Protein AF-A0A2N2HHP0-F1 (afdb_monomer)

Mean predicted aligned error: 6.14 Å

Radius of gyration: 17.51 Å; Cα contacts (8 Å, |Δi|>4): 562; chains: 1; bounding box: 48×54×43 Å

Solvent-accessible surface area (backbone atoms only — not comparable to full-atom values): 12383 Å² total; per-residue (Å²): 137,82,84,91,75,74,84,72,51,69,62,44,52,46,47,43,54,52,30,50,70,74,36,88,46,52,71,44,79,77,48,79,55,97,94,40,59,42,41,28,10,35,24,89,87,55,34,36,30,39,77,32,23,44,26,28,39,27,59,84,79,52,79,87,51,70,40,79,37,74,39,54,40,16,54,40,74,85,66,57,63,27,54,33,69,33,66,37,46,81,32,23,35,41,30,32,59,79,86,71,79,67,44,57,80,43,15,54,23,30,28,4,34,20,9,72,44,79,94,83,38,51,21,89,29,18,66,57,38,50,56,74,43,34,76,81,68,81,56,44,46,26,85,88,17,88,53,42,86,55,32,28,37,40,30,49,75,88,47,54,67,65,58,46,59,91,35,52,37,46,34,76,80,65,29,51,57,35,37,44,60,73,57,44,84,61,78,48,68,52,99,86,55,43,24,41,32,41,39,19,48,25,39,29,36,48,98,89,67,48,81,43,72,30,36,41,33,28,30,34,39,59,34,53,38,86,66,87,129

Structure (mmCIF, N/CA/C/O backbone):
data_AF-A0A2N2HHP0-F1
#
_entry.id   AF-A0A2N2HHP0-F1
#
loop_
_atom_site.group_PDB
_atom_site.id
_atom_site.type_symbol
_atom_site.label_atom_id
_atom_site.label_alt_id
_atom_site.label_comp_id
_atom_site.label_asym_id
_atom_site.label_entity_id
_atom_site.label_seq_id
_atom_site.pdbx_PDB_ins_code
_atom_site.Cartn_x
_atom_site.Cartn_y
_atom_site.Cartn_z
_atom_site.occupancy
_atom_site.B_iso_or_equiv
_atom_site.auth_seq_id
_atom_site.auth_comp_id
_atom_site.auth_asym_id
_atom_site.auth_atom_id
_atom_site.pdbx_PDB_model_num
ATOM 1 N N . MET A 1 1 ? 12.827 -37.088 -22.415 1.00 34.59 1 MET A N 1
ATOM 2 C CA . MET A 1 1 ? 12.767 -35.615 -22.351 1.00 34.59 1 MET A CA 1
ATOM 3 C C . MET A 1 1 ? 11.475 -35.282 -21.632 1.00 34.59 1 MET A C 1
ATOM 5 O O . MET A 1 1 ? 10.420 -35.574 -22.174 1.00 34.59 1 MET A O 1
ATOM 9 N N . ALA A 1 2 ? 11.560 -34.899 -20.358 1.00 32.78 2 ALA A N 1
ATOM 10 C CA . ALA A 1 2 ? 10.398 -34.725 -19.490 1.00 32.78 2 ALA A CA 1
ATOM 11 C C . ALA A 1 2 ? 9.878 -33.286 -19.599 1.00 32.78 2 ALA A C 1
ATOM 13 O O . ALA A 1 2 ? 10.664 -32.343 -19.594 1.00 32.78 2 ALA A O 1
ATOM 14 N N . ASN A 1 3 ? 8.562 -33.153 -19.738 1.00 34.06 3 ASN A N 1
ATOM 15 C CA . ASN A 1 3 ? 7.848 -31.900 -19.950 1.00 34.06 3 ASN A CA 1
ATOM 16 C C . ASN A 1 3 ? 7.872 -31.051 -18.667 1.00 34.06 3 ASN A C 1
ATOM 18 O O . ASN A 1 3 ? 7.335 -31.470 -17.646 1.00 34.06 3 ASN A O 1
ATOM 22 N N . TYR A 1 4 ? 8.494 -29.875 -18.734 1.00 39.47 4 TYR A N 1
ATOM 23 C CA . TYR A 1 4 ? 8.653 -28.924 -17.629 1.00 39.47 4 TYR A CA 1
ATOM 24 C C . TYR A 1 4 ? 7.539 -27.865 -17.699 1.00 39.47 4 TYR A C 1
ATOM 26 O O . TYR A 1 4 ? 7.789 -26.717 -18.034 1.00 39.47 4 TYR A O 1
ATOM 34 N N . TRP A 1 5 ? 6.284 -28.267 -17.483 1.00 41.25 5 TRP A N 1
ATOM 35 C CA . TRP A 1 5 ? 5.136 -27.346 -17.500 1.00 41.25 5 TRP A CA 1
ATOM 36 C C . TRP A 1 5 ? 4.173 -27.682 -16.357 1.00 41.25 5 TRP A C 1
ATOM 38 O O . TRP A 1 5 ? 3.071 -28.185 -16.570 1.00 41.25 5 TRP A O 1
ATOM 48 N N . GLY A 1 6 ? 4.644 -27.465 -15.126 1.00 42.81 6 GLY A N 1
ATOM 49 C CA . GLY A 1 6 ? 3.785 -27.357 -13.949 1.00 42.81 6 GLY A CA 1
ATOM 50 C C . GLY A 1 6 ? 3.099 -25.991 -13.936 1.00 42.81 6 GLY A C 1
ATOM 51 O O . GLY A 1 6 ? 3.638 -25.025 -14.467 1.00 42.81 6 GLY A O 1
ATOM 52 N N . THR A 1 7 ? 1.895 -25.937 -13.379 1.00 45.09 7 THR A N 1
ATOM 53 C CA . THR A 1 7 ? 1.069 -24.740 -13.178 1.00 45.09 7 THR A CA 1
ATOM 54 C C . THR A 1 7 ? 1.903 -23.551 -12.697 1.00 45.09 7 THR A C 1
ATOM 56 O O . THR A 1 7 ? 2.343 -23.554 -11.549 1.00 45.09 7 THR A O 1
ATOM 59 N N . TYR A 1 8 ? 2.120 -22.546 -13.547 1.00 53.91 8 TYR A N 1
ATOM 60 C CA . TYR A 1 8 ? 2.630 -21.270 -13.057 1.00 53.91 8 TYR A CA 1
ATOM 61 C C . TYR A 1 8 ? 1.651 -20.734 -12.017 1.00 53.91 8 TYR A C 1
ATOM 63 O O . TYR A 1 8 ? 0.437 -20.718 -12.244 1.00 53.91 8 TYR A O 1
ATOM 71 N N . ASP A 1 9 ? 2.193 -20.308 -10.883 1.00 72.25 9 ASP A N 1
ATOM 72 C CA . ASP A 1 9 ? 1.472 -19.451 -9.964 1.00 72.25 9 ASP A CA 1
ATOM 73 C C . ASP A 1 9 ? 0.989 -18.220 -10.746 1.00 72.25 9 ASP A C 1
ATOM 75 O O . ASP A 1 9 ? 1.760 -17.599 -11.484 1.00 72.25 9 ASP A O 1
ATOM 79 N N . TYR A 1 10 ? -0.297 -17.883 -10.630 1.00 72.75 10 TYR A N 1
ATOM 80 C CA . TYR A 1 10 ? -0.884 -16.737 -11.326 1.00 72.75 10 TYR A CA 1
ATOM 81 C C . TYR A 1 10 ? -0.129 -15.436 -11.011 1.00 72.75 10 TYR A C 1
ATOM 83 O O . TYR A 1 10 ? -0.048 -14.544 -11.858 1.00 72.75 10 TYR A O 1
ATOM 91 N N . TRP A 1 11 ? 0.465 -15.340 -9.817 1.00 69.94 11 TRP A N 1
ATOM 92 C CA . TRP A 1 11 ? 1.339 -14.234 -9.443 1.00 69.94 11 TRP A CA 1
ATOM 93 C C . TRP A 1 11 ? 2.622 -14.193 -10.267 1.00 69.94 11 TRP A C 1
ATOM 95 O O . TRP A 1 11 ? 2.914 -13.161 -10.856 1.00 69.94 11 TRP A O 1
ATOM 105 N N . GLU A 1 12 ? 3.350 -15.307 -10.352 1.00 75.94 12 GLU A N 1
ATOM 106 C CA . GLU A 1 12 ? 4.620 -15.388 -11.084 1.00 75.94 12 GLU A CA 1
ATOM 107 C C . GLU A 1 12 ? 4.422 -15.102 -12.575 1.00 75.94 12 GLU A C 1
ATOM 109 O O . GLU A 1 12 ? 5.190 -14.361 -13.184 1.00 75.94 12 GLU A O 1
ATOM 114 N N . TRP A 1 13 ? 3.351 -15.644 -13.161 1.00 80.69 13 TRP A N 1
ATOM 115 C CA . TRP A 1 13 ? 3.004 -15.350 -14.546 1.00 80.69 13 TRP A CA 1
ATOM 116 C C . TRP A 1 13 ? 2.658 -13.871 -14.736 1.00 80.69 13 TRP A C 1
ATOM 118 O O . TRP A 1 13 ? 3.105 -13.253 -15.702 1.00 80.69 13 TRP A O 1
ATOM 128 N N . PHE A 1 14 ? 1.878 -13.282 -13.829 1.00 77.56 14 PHE A N 1
ATOM 129 C CA . PHE A 1 14 ? 1.522 -11.872 -13.923 1.00 77.56 14 PHE A CA 1
ATOM 130 C C . PHE A 1 14 ? 2.741 -10.965 -13.788 1.00 77.56 14 PHE A C 1
ATOM 132 O O . PHE A 1 14 ? 2.926 -10.107 -14.643 1.00 77.56 14 PHE A O 1
ATOM 139 N N . THR A 1 15 ? 3.570 -11.149 -12.758 1.00 76.75 15 THR A N 1
ATOM 140 C CA . THR A 1 15 ? 4.740 -10.294 -12.529 1.00 76.75 15 THR A CA 1
ATOM 141 C C . THR A 1 15 ? 5.720 -10.408 -13.684 1.00 76.75 15 THR A C 1
ATOM 143 O O . THR A 1 15 ? 6.153 -9.371 -14.178 1.00 76.75 15 THR A O 1
ATOM 146 N N . TYR A 1 16 ? 5.966 -11.622 -14.196 1.00 85.00 16 TYR A N 1
ATOM 147 C CA . TYR A 1 16 ? 6.750 -11.840 -15.413 1.00 85.00 16 TYR A CA 1
ATOM 148 C C . TYR A 1 16 ? 6.210 -11.028 -16.596 1.00 85.00 16 TYR A C 1
ATOM 150 O O . TYR A 1 16 ? 6.941 -10.238 -17.191 1.00 85.00 16 TYR A O 1
ATOM 158 N N . ASN A 1 17 ? 4.929 -11.204 -16.945 1.00 84.00 17 ASN A N 1
ATOM 159 C CA . ASN A 1 17 ? 4.350 -10.525 -18.107 1.00 84.00 17 ASN A CA 1
ATOM 160 C C . ASN A 1 17 ? 4.299 -9.012 -17.900 1.00 84.00 17 ASN A C 1
ATOM 162 O O . ASN A 1 17 ? 4.567 -8.260 -18.831 1.00 84.00 17 ASN A O 1
ATOM 166 N N . TRP A 1 18 ? 3.987 -8.557 -16.688 1.00 82.12 18 TRP A N 1
ATOM 167 C CA . TRP A 1 18 ? 3.922 -7.141 -16.379 1.00 82.12 18 TRP A CA 1
ATOM 168 C C . TRP A 1 18 ? 5.298 -6.485 -16.527 1.00 82.12 18 TRP A C 1
ATOM 170 O O . TRP A 1 18 ? 5.397 -5.533 -17.301 1.00 82.12 18 TRP A O 1
ATOM 180 N N . VAL A 1 19 ? 6.373 -7.019 -15.921 1.00 82.56 19 VAL A N 1
ATOM 181 C CA . VAL A 1 19 ? 7.720 -6.431 -16.092 1.00 82.56 19 VAL A CA 1
ATOM 182 C C . VAL A 1 19 ? 8.203 -6.518 -17.536 1.00 82.56 19 VAL A C 1
ATOM 184 O O . VAL A 1 19 ? 8.816 -5.572 -18.023 1.00 82.56 19 VAL A O 1
ATOM 187 N N . ALA A 1 20 ? 7.862 -7.596 -18.254 1.00 86.06 20 ALA A N 1
ATOM 188 C CA . ALA A 1 20 ? 8.176 -7.748 -19.675 1.00 86.06 20 ALA A CA 1
ATOM 189 C C . ALA A 1 20 ? 7.532 -6.661 -20.549 1.00 86.06 20 ALA A C 1
ATOM 191 O O . ALA A 1 20 ? 8.054 -6.344 -21.612 1.00 86.06 20 ALA A O 1
ATOM 192 N N . THR A 1 21 ? 6.405 -6.084 -20.119 1.00 83.56 21 THR A N 1
ATOM 193 C CA . THR A 1 21 ? 5.763 -4.965 -20.830 1.00 83.56 21 THR A CA 1
ATOM 194 C C . THR A 1 21 ? 6.331 -3.596 -20.464 1.00 83.56 21 THR A C 1
ATOM 196 O O . THR A 1 21 ? 6.086 -2.642 -21.198 1.00 83.56 21 THR A O 1
ATOM 199 N N . GLN A 1 22 ? 7.096 -3.483 -19.372 1.00 81.50 22 GL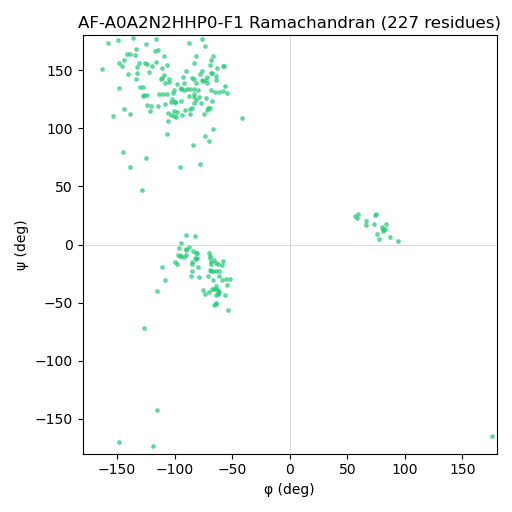N A N 1
ATOM 200 C CA . GLN A 1 22 ? 7.673 -2.203 -18.946 1.00 81.50 22 GLN A CA 1
ATOM 201 C C . GLN A 1 22 ? 8.931 -1.822 -19.737 1.00 81.50 22 GLN A C 1
ATOM 203 O O . GLN A 1 22 ? 9.323 -0.657 -19.734 1.00 81.50 22 GLN A O 1
ATOM 208 N N . CYS A 1 23 ? 9.590 -2.781 -20.398 1.00 83.81 23 CYS A N 1
ATOM 209 C CA . CYS A 1 23 ? 10.902 -2.555 -20.995 1.00 83.81 23 CYS A CA 1
ATOM 210 C C . CYS A 1 23 ? 11.139 -3.381 -22.271 1.00 83.81 23 CYS A C 1
ATOM 212 O O . CYS A 1 23 ? 10.513 -4.412 -22.486 1.00 83.81 23 CYS A O 1
ATOM 214 N N . ASP A 1 24 ? 12.046 -2.924 -23.140 1.00 86.50 24 ASP A N 1
ATOM 215 C C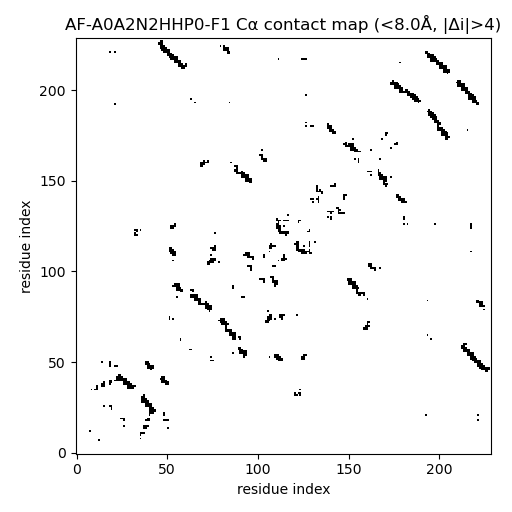A . ASP A 1 24 ? 12.365 -3.550 -24.436 1.00 86.50 24 ASP A CA 1
ATOM 216 C C . ASP A 1 24 ? 13.487 -4.603 -24.364 1.00 86.50 24 ASP A C 1
ATOM 218 O O . ASP A 1 24 ? 13.990 -5.056 -25.395 1.00 86.50 24 ASP A O 1
ATOM 222 N N . GLY A 1 25 ? 13.920 -4.958 -23.155 1.00 87.88 25 GLY A N 1
ATOM 223 C CA . GLY A 1 25 ? 15.146 -5.707 -22.931 1.00 87.88 25 GLY A CA 1
ATOM 224 C C . GLY A 1 25 ? 14.947 -7.095 -22.330 1.00 87.88 25 GLY A C 1
ATOM 225 O O . GLY A 1 25 ? 14.053 -7.847 -22.716 1.00 87.88 25 GLY A O 1
ATOM 226 N N . THR A 1 26 ? 15.860 -7.490 -21.444 1.00 90.88 26 THR A N 1
ATOM 227 C CA . THR A 1 26 ? 15.925 -8.868 -20.937 1.00 90.88 26 THR A CA 1
ATOM 228 C C . THR A 1 26 ? 15.162 -9.003 -19.633 1.00 90.88 26 THR A C 1
ATOM 230 O O . THR A 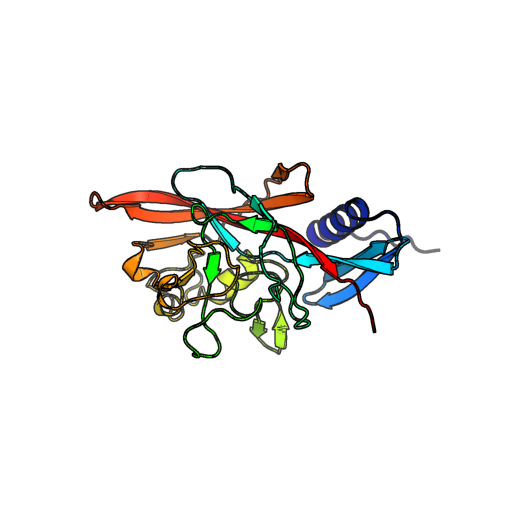1 26 ? 15.493 -8.339 -18.654 1.00 90.88 26 THR A O 1
ATOM 233 N N . VAL A 1 27 ? 14.192 -9.917 -19.607 1.00 90.19 27 VAL A N 1
ATOM 234 C CA . VAL A 1 27 ? 13.502 -10.310 -18.378 1.00 90.19 27 VAL A CA 1
ATOM 235 C C . VAL A 1 27 ? 14.327 -11.363 -17.643 1.00 90.19 27 VAL A C 1
ATOM 237 O O . VAL A 1 27 ? 14.699 -12.384 -18.226 1.00 90.19 27 VAL A O 1
ATOM 240 N N . SER A 1 28 ? 14.614 -11.126 -16.367 1.00 89.88 28 SER A N 1
ATOM 241 C CA . SER A 1 28 ? 15.380 -12.021 -15.503 1.00 89.88 28 SER A CA 1
ATOM 242 C C . SER A 1 28 ? 14.679 -12.213 -14.162 1.00 89.88 28 SER A C 1
ATOM 244 O O . SER A 1 28 ? 13.995 -11.323 -13.659 1.00 89.88 28 SER A O 1
ATOM 246 N N . ALA A 1 29 ? 14.833 -13.403 -13.587 1.00 85.62 29 ALA A N 1
ATOM 247 C CA . ALA A 1 29 ? 14.435 -13.643 -12.210 1.00 85.62 29 ALA A CA 1
ATOM 248 C C . ALA A 1 29 ? 15.523 -13.071 -11.290 1.00 85.62 29 ALA A C 1
ATOM 250 O O . ALA A 1 29 ? 16.702 -13.388 -11.476 1.00 85.62 29 ALA A O 1
ATOM 251 N N . ILE A 1 30 ? 15.142 -12.221 -10.336 1.00 78.56 30 ILE A N 1
ATOM 252 C CA . ILE A 1 30 ? 16.087 -11.486 -9.480 1.00 78.56 30 ILE A CA 1
ATOM 253 C C . ILE A 1 30 ? 16.119 -11.990 -8.037 1.00 78.56 30 ILE A C 1
ATOM 255 O O . ILE A 1 30 ? 17.186 -11.972 -7.437 1.00 78.56 30 ILE A O 1
ATOM 259 N N . ASN A 1 31 ? 15.008 -12.512 -7.504 1.00 74.19 31 ASN A N 1
ATOM 260 C CA . ASN A 1 31 ? 14.931 -13.099 -6.161 1.00 74.19 31 ASN A CA 1
ATOM 261 C C . ASN A 1 31 ? 13.941 -14.269 -6.129 1.00 74.19 31 ASN A C 1
ATOM 263 O O . ASN A 1 31 ? 12.996 -14.300 -6.912 1.00 74.19 31 ASN A O 1
ATOM 267 N N . TYR A 1 32 ? 14.143 -15.214 -5.205 1.00 74.62 32 TYR A N 1
ATOM 268 C CA . TYR A 1 32 ? 13.180 -16.278 -4.914 1.00 74.62 32 TYR A CA 1
ATOM 269 C C . TYR A 1 32 ? 12.757 -16.216 -3.449 1.00 74.62 32 TYR A C 1
ATOM 271 O O . TYR A 1 32 ? 13.570 -16.455 -2.553 1.00 74.62 32 TYR A O 1
ATOM 279 N N . SER A 1 33 ? 11.486 -15.919 -3.203 1.00 66.62 33 SER A N 1
ATOM 280 C CA . SER A 1 33 ? 10.902 -15.805 -1.867 1.00 66.62 33 SER A CA 1
ATOM 281 C C . SER A 1 33 ? 9.503 -16.420 -1.867 1.00 66.62 33 SER A C 1
ATOM 283 O O . SER A 1 33 ? 8.807 -16.426 -2.875 1.00 66.62 33 SER A O 1
ATOM 285 N N . ASN A 1 34 ? 9.089 -17.022 -0.750 1.00 66.62 34 ASN A N 1
ATOM 286 C CA . ASN A 1 34 ? 7.716 -17.528 -0.564 1.00 66.62 34 ASN A CA 1
ATOM 287 C C . ASN A 1 34 ? 7.244 -18.546 -1.623 1.00 66.62 34 ASN A C 1
ATOM 289 O O . ASN A 1 34 ? 6.048 -18.702 -1.849 1.00 66.62 34 ASN A O 1
ATOM 293 N N . GLY A 1 35 ? 8.173 -19.255 -2.272 1.00 71.75 35 GLY A N 1
ATOM 294 C CA . GLY A 1 35 ? 7.840 -20.174 -3.363 1.00 71.75 35 GLY A CA 1
ATOM 295 C C . GLY A 1 35 ? 7.624 -19.499 -4.723 1.00 71.75 35 GLY A C 1
ATOM 296 O O . GLY A 1 35 ? 7.088 -20.140 -5.622 1.00 71.75 35 GLY A O 1
ATOM 297 N N . ARG A 1 36 ? 8.010 -18.227 -4.875 1.00 74.19 36 ARG A N 1
ATOM 298 C CA . ARG A 1 36 ? 7.779 -17.388 -6.058 1.00 74.19 36 ARG A CA 1
ATOM 299 C C . ARG A 1 36 ? 9.052 -16.659 -6.480 1.00 74.19 36 ARG A C 1
ATOM 301 O O . ARG A 1 36 ? 9.919 -16.375 -5.656 1.00 74.19 36 ARG A O 1
ATOM 308 N N . TRP A 1 37 ? 9.145 -16.357 -7.772 1.00 77.56 37 TRP A N 1
ATOM 309 C CA . TRP A 1 37 ? 10.198 -15.512 -8.331 1.00 77.56 37 TRP A CA 1
ATOM 310 C C . TRP A 1 37 ? 9.743 -14.058 -8.439 1.00 77.56 37 TRP A C 1
ATOM 312 O O . TRP A 1 37 ? 8.658 -13.778 -8.957 1.00 77.56 37 TRP A O 1
ATOM 322 N N . ASP A 1 38 ? 10.620 -13.149 -8.022 1.00 76.06 38 ASP A N 1
ATOM 323 C CA . ASP A 1 38 ? 10.555 -11.744 -8.401 1.00 76.06 38 ASP A CA 1
ATOM 324 C C . ASP A 1 38 ? 11.223 -11.575 -9.760 1.00 76.06 38 ASP A C 1
ATOM 326 O O . ASP A 1 38 ? 12.324 -12.083 -10.002 1.00 76.06 38 ASP A O 1
ATOM 330 N N . TRP A 1 39 ? 10.558 -10.845 -10.647 1.00 82.31 39 TRP A N 1
ATOM 331 C CA . TRP A 1 39 ? 11.026 -10.608 -12.003 1.00 82.31 39 TRP A CA 1
ATOM 332 C C . TRP A 1 39 ? 11.465 -9.163 -12.172 1.00 82.31 39 TRP A C 1
ATOM 334 O O . TRP A 1 39 ? 10.872 -8.245 -11.605 1.00 82.31 39 TRP A O 1
ATOM 344 N N . ALA A 1 40 ? 12.484 -8.972 -12.999 1.00 86.00 40 ALA A N 1
ATOM 345 C CA . ALA A 1 40 ? 12.916 -7.669 -13.460 1.00 86.00 40 ALA A CA 1
ATOM 346 C C . ALA A 1 40 ? 13.082 -7.665 -14.977 1.00 86.00 40 ALA A C 1
ATOM 348 O O . ALA A 1 40 ? 13.317 -8.711 -15.578 1.00 86.00 40 ALA A O 1
ATOM 349 N N . CYS A 1 41 ? 12.989 -6.491 -15.592 1.00 87.31 41 CYS A N 1
ATOM 350 C CA . CYS A 1 41 ? 13.301 -6.285 -17.002 1.00 87.31 41 CYS A CA 1
ATOM 351 C C . CYS A 1 41 ? 14.425 -5.254 -17.121 1.00 87.31 41 CYS A C 1
ATOM 353 O O . CYS A 1 41 ? 14.254 -4.123 -16.683 1.00 87.31 41 CYS A O 1
ATOM 355 N N . THR A 1 42 ? 15.573 -5.618 -17.691 1.00 88.81 42 THR A N 1
ATOM 356 C CA . THR A 1 42 ? 16.668 -4.670 -17.952 1.00 88.81 42 THR A CA 1
ATOM 357 C C . THR A 1 42 ? 16.617 -4.214 -19.403 1.00 88.81 42 THR A C 1
ATOM 359 O O . THR A 1 42 ? 16.827 -5.034 -20.297 1.00 88.81 42 THR A O 1
ATOM 362 N N . ASP A 1 43 ? 16.337 -2.930 -19.628 1.00 86.56 43 ASP A N 1
ATOM 363 C CA . ASP A 1 43 ? 16.153 -2.335 -20.956 1.00 86.56 43 ASP A CA 1
ATOM 364 C C . ASP A 1 43 ? 17.466 -2.168 -21.737 1.00 86.56 43 ASP A C 1
ATOM 366 O O . ASP A 1 43 ? 18.570 -2.346 -21.214 1.00 86.56 43 ASP A O 1
ATOM 370 N N . SER A 1 44 ? 17.355 -1.814 -23.019 1.00 86.19 44 SER A N 1
ATOM 371 C CA . SER A 1 44 ? 18.511 -1.618 -23.907 1.00 86.19 44 SER A CA 1
ATOM 372 C C . SER A 1 44 ? 19.458 -0.485 -23.475 1.00 86.19 44 SER A C 1
ATOM 374 O O . SER A 1 44 ? 20.608 -0.435 -23.917 1.00 86.19 44 SER A O 1
ATOM 376 N N . SER A 1 45 ? 18.998 0.402 -22.589 1.00 83.00 45 SER A N 1
ATOM 377 C CA . SER A 1 45 ? 19.779 1.485 -21.982 1.00 83.00 45 SER A CA 1
ATOM 378 C C . SER A 1 45 ? 20.385 1.101 -20.626 1.00 83.00 45 SER A C 1
ATOM 380 O O . SER A 1 45 ? 21.051 1.930 -20.005 1.00 83.00 45 SER A O 1
ATOM 382 N N . GLY A 1 46 ? 20.177 -0.137 -20.170 1.00 78.62 46 GLY A N 1
ATOM 383 C CA . GLY A 1 46 ? 20.694 -0.660 -18.910 1.00 78.62 46 GLY A CA 1
ATOM 384 C C . GLY A 1 46 ? 19.880 -0.280 -17.670 1.00 78.62 46 GLY A C 1
ATOM 385 O O . GLY A 1 46 ? 20.372 -0.498 -16.565 1.00 78.62 46 GLY A O 1
ATOM 386 N N . ASN A 1 47 ? 18.670 0.281 -17.809 1.00 79.25 47 ASN A N 1
ATOM 387 C CA . ASN A 1 47 ? 17.799 0.502 -16.650 1.00 79.25 47 ASN A CA 1
ATOM 388 C C . ASN A 1 47 ? 17.062 -0.788 -16.305 1.00 79.25 47 ASN A C 1
ATOM 390 O O . ASN A 1 47 ? 16.555 -1.469 -17.197 1.00 79.25 47 ASN A O 1
ATOM 394 N N . THR A 1 48 ? 16.945 -1.081 -15.015 1.00 79.56 48 THR A N 1
ATOM 395 C CA . THR A 1 48 ? 16.205 -2.243 -14.530 1.00 79.56 48 THR A CA 1
ATOM 396 C C . THR A 1 48 ? 14.829 -1.812 -14.036 1.00 79.56 48 THR A C 1
ATOM 398 O O . THR A 1 48 ? 14.690 -0.830 -13.308 1.00 79.56 48 THR A O 1
ATOM 401 N N . TRP A 1 49 ? 13.816 -2.555 -14.467 1.00 77.94 49 TRP A N 1
ATOM 402 C CA . TRP A 1 49 ? 12.414 -2.366 -14.139 1.00 77.94 49 TRP A CA 1
ATOM 403 C C . TRP A 1 49 ? 11.960 -3.480 -13.210 1.00 77.94 49 TRP A C 1
ATOM 405 O O . TRP A 1 49 ? 12.041 -4.650 -13.585 1.00 77.94 49 TRP A O 1
ATOM 415 N N . THR A 1 50 ? 11.491 -3.130 -12.016 1.00 79.44 50 THR A N 1
ATOM 416 C CA . THR A 1 50 ? 10.935 -4.077 -11.036 1.00 79.44 50 THR A CA 1
ATOM 417 C C . THR A 1 50 ? 9.527 -3.649 -10.618 1.00 79.44 50 THR A C 1
ATOM 419 O O . THR A 1 50 ? 9.046 -2.581 -11.010 1.00 79.44 50 THR A O 1
ATOM 422 N N . CYS A 1 51 ? 8.849 -4.504 -9.852 1.00 75.56 51 CYS A N 1
ATOM 423 C CA . CYS A 1 51 ? 7.513 -4.244 -9.327 1.00 75.56 51 CYS A CA 1
ATOM 424 C C . CYS A 1 51 ? 7.561 -4.039 -7.807 1.00 75.56 51 CYS A C 1
ATOM 426 O O . CYS A 1 51 ? 8.073 -4.900 -7.091 1.00 75.56 51 CYS A O 1
ATOM 428 N N . SER A 1 52 ? 6.962 -2.957 -7.310 1.00 84.25 52 SER A N 1
ATOM 429 C CA . SER A 1 52 ? 6.524 -2.842 -5.911 1.00 84.25 52 SER A CA 1
ATOM 430 C C . SER A 1 52 ? 5.004 -2.938 -5.832 1.00 84.25 52 SER A C 1
ATOM 432 O O . SER A 1 52 ? 4.332 -2.656 -6.822 1.00 84.25 52 SER A O 1
ATOM 434 N N . THR A 1 53 ? 4.480 -3.375 -4.684 1.00 89.69 53 THR A N 1
ATOM 435 C CA . THR A 1 53 ? 3.042 -3.659 -4.498 1.00 89.69 53 THR A CA 1
ATOM 436 C C . THR A 1 53 ? 2.441 -2.950 -3.258 1.00 89.69 53 THR A C 1
ATOM 438 O O . THR A 1 53 ? 1.882 -3.609 -2.374 1.00 89.69 53 THR A O 1
ATOM 441 N N . PRO A 1 54 ? 2.693 -1.644 -3.039 1.00 93.69 54 PRO A N 1
ATOM 442 C CA . PRO A 1 54 ? 2.215 -0.978 -1.833 1.00 93.69 54 PRO A CA 1
ATOM 443 C C . PRO A 1 54 ? 0.679 -0.833 -1.803 1.00 93.69 54 PRO A C 1
ATOM 445 O O . PRO A 1 54 ? 0.042 -0.630 -2.835 1.00 93.69 54 PRO A O 1
ATOM 448 N N . LEU A 1 55 ? 0.077 -0.890 -0.612 1.00 97.44 55 LEU A N 1
ATOM 449 C CA . LEU A 1 55 ? -1.364 -0.719 -0.414 1.00 97.44 55 LEU A CA 1
ATOM 450 C C . LEU A 1 55 ? -1.754 0.750 -0.248 1.00 97.44 55 LEU A C 1
ATOM 452 O O . LEU A 1 55 ? -1.203 1.477 0.584 1.00 97.44 55 LEU A O 1
ATOM 456 N N . VAL A 1 56 ? -2.801 1.150 -0.964 1.00 97.50 56 VAL A N 1
ATOM 457 C CA . VAL A 1 56 ? -3.479 2.439 -0.797 1.00 97.50 56 VAL A CA 1
ATOM 458 C C . VAL A 1 56 ? -4.917 2.254 -0.329 1.00 97.50 56 VAL A C 1
ATOM 460 O O . VAL A 1 56 ? -5.545 1.217 -0.551 1.00 97.50 56 VAL A O 1
ATOM 463 N N . LEU A 1 57 ? -5.456 3.293 0.301 1.00 97.44 57 LEU A N 1
ATOM 464 C CA . LEU A 1 57 ? -6.845 3.363 0.730 1.00 97.44 57 LEU A CA 1
ATOM 465 C C . LEU A 1 57 ? -7.645 4.251 -0.220 1.00 97.44 57 LEU A C 1
ATOM 467 O O . LEU A 1 57 ? -7.356 5.435 -0.401 1.00 97.44 57 LEU A O 1
ATOM 471 N N . VAL A 1 58 ? -8.694 3.683 -0.800 1.00 96.00 58 VAL A N 1
ATOM 472 C CA . VAL A 1 58 ? -9.633 4.368 -1.680 1.00 96.00 58 VAL A CA 1
ATOM 473 C C . VAL A 1 58 ? -10.921 4.663 -0.923 1.00 96.00 58 VAL A C 1
ATOM 475 O O . VAL A 1 58 ? -11.710 3.771 -0.605 1.00 96.00 58 VAL A O 1
ATOM 478 N N . PHE A 1 59 ? -11.154 5.949 -0.679 1.00 93.12 59 PHE A N 1
ATOM 479 C CA . PHE A 1 59 ? -12.386 6.459 -0.087 1.00 93.12 59 PHE A CA 1
ATOM 480 C C . PHE A 1 59 ? -13.378 6.847 -1.195 1.00 93.12 59 PHE A C 1
ATOM 482 O O . PHE A 1 59 ? -12.989 7.326 -2.263 1.00 93.12 59 PHE A O 1
ATOM 489 N N . ASP A 1 60 ? -14.671 6.627 -0.953 1.00 85.06 60 ASP A N 1
ATOM 490 C CA . ASP A 1 60 ? -15.775 6.995 -1.855 1.00 85.06 60 ASP A CA 1
ATOM 491 C C . ASP A 1 60 ? -15.716 6.387 -3.275 1.00 85.06 60 ASP A C 1
ATOM 493 O O . ASP A 1 60 ? -16.300 6.936 -4.212 1.00 85.06 60 ASP A O 1
ATOM 497 N N . GLY A 1 61 ? -15.005 5.268 -3.463 1.00 81.00 61 GLY A N 1
ATOM 498 C CA . GLY A 1 61 ? -14.956 4.531 -4.736 1.00 81.00 61 GLY A CA 1
ATOM 499 C C . GLY A 1 61 ? -14.288 5.280 -5.897 1.00 81.00 61 GLY A C 1
ATOM 500 O O . GLY A 1 61 ? -14.536 4.963 -7.063 1.00 81.00 61 GLY A O 1
ATOM 501 N N . ARG A 1 62 ? -13.465 6.296 -5.611 1.00 80.81 62 ARG A N 1
ATOM 502 C CA . ARG A 1 62 ? -12.725 7.040 -6.643 1.00 80.81 62 ARG A CA 1
ATOM 503 C C . ARG A 1 62 ? -11.547 6.200 -7.165 1.00 80.81 62 ARG A C 1
ATOM 505 O O . ARG A 1 62 ? -10.887 5.558 -6.361 1.00 80.81 62 ARG A O 1
ATOM 512 N N . PRO A 1 63 ? -11.231 6.205 -8.473 1.00 81.69 63 PRO A N 1
ATOM 513 C CA . PRO A 1 63 ? -10.021 5.546 -8.972 1.00 81.69 63 PRO A CA 1
ATOM 514 C C . PRO A 1 63 ? -8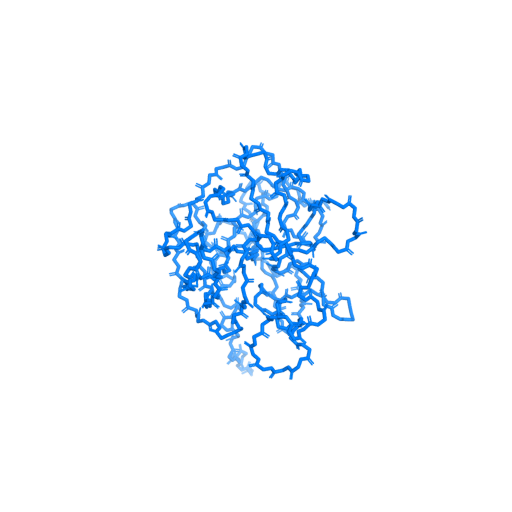.752 6.095 -8.313 1.00 81.69 63 PRO A C 1
ATOM 516 O O . PRO A 1 63 ? -8.726 7.268 -7.919 1.00 81.69 63 PRO A O 1
ATOM 519 N N . VAL A 1 64 ? -7.691 5.285 -8.251 1.00 89.88 64 VAL A N 1
ATOM 520 C CA . VAL A 1 64 ? -6.395 5.776 -7.774 1.00 89.88 64 VAL A CA 1
ATOM 521 C C . VAL A 1 64 ? -5.845 6.772 -8.789 1.00 89.88 64 VAL A C 1
ATOM 523 O O . VAL A 1 64 ? -5.716 6.484 -9.978 1.00 89.88 64 VAL A O 1
ATOM 526 N N . SER A 1 65 ? -5.552 7.984 -8.322 1.00 87.88 65 SER A N 1
ATOM 527 C CA . SER A 1 65 ? -4.953 9.023 -9.153 1.00 87.88 65 SER A CA 1
ATOM 528 C C . SER A 1 65 ? -3.461 9.083 -8.882 1.00 87.88 65 SER A C 1
ATOM 530 O O . SER A 1 65 ? -3.049 9.353 -7.756 1.00 87.88 65 SER A O 1
ATOM 532 N N . PHE A 1 66 ? -2.666 8.915 -9.933 1.00 89.44 66 PHE A N 1
ATOM 533 C CA . PHE A 1 66 ? -1.209 8.943 -9.866 1.00 89.44 66 PHE A CA 1
ATOM 534 C C . PHE A 1 66 ? -0.633 10.245 -10.426 1.00 89.44 66 PHE A C 1
ATOM 536 O O . PHE A 1 66 ? -1.086 10.742 -11.462 1.00 89.44 66 PHE A O 1
ATOM 543 N N . ARG A 1 67 ? 0.430 10.757 -9.811 1.00 86.88 67 ARG A N 1
ATOM 544 C CA . ARG A 1 67 ? 1.270 11.859 -10.310 1.00 86.88 67 ARG A CA 1
ATOM 545 C C . ARG A 1 67 ? 2.731 11.423 -10.335 1.00 86.88 67 ARG A C 1
ATOM 547 O O . ARG A 1 67 ? 3.102 10.562 -9.558 1.00 86.88 67 ARG A O 1
ATOM 554 N N . SER A 1 68 ? 3.566 12.040 -11.164 1.00 81.62 68 SER A N 1
ATOM 555 C CA . SER A 1 68 ? 5.014 11.807 -11.066 1.00 81.62 68 SER A CA 1
ATOM 556 C C . SER A 1 68 ? 5.505 12.255 -9.690 1.00 81.62 68 SER A C 1
ATOM 558 O O . SER A 1 68 ? 5.204 13.382 -9.294 1.00 81.62 68 SER A O 1
ATOM 560 N N . ALA A 1 69 ? 6.276 11.420 -8.990 1.00 78.88 69 ALA A N 1
ATOM 561 C CA . ALA A 1 69 ? 6.884 11.818 -7.724 1.00 78.88 69 ALA A CA 1
ATOM 562 C C . ALA A 1 69 ? 7.896 12.960 -7.922 1.00 78.88 69 ALA A C 1
ATOM 564 O O . ALA A 1 69 ? 8.668 12.968 -8.893 1.00 78.88 69 ALA A O 1
ATOM 565 N N . GLU A 1 70 ? 7.925 13.911 -6.985 1.00 79.69 70 GLU A N 1
ATOM 566 C CA . GLU A 1 70 ? 8.934 14.975 -6.968 1.00 79.69 70 GLU A CA 1
ATOM 567 C C . GLU A 1 70 ? 10.302 14.433 -6.522 1.00 79.69 70 GLU A C 1
ATOM 569 O O . GLU A 1 70 ? 11.332 14.709 -7.160 1.00 79.69 70 GLU A O 1
ATOM 574 N N . HIS A 1 71 ? 10.307 13.577 -5.497 1.00 82.69 71 HIS A N 1
ATOM 575 C CA . HIS A 1 71 ? 11.488 12.909 -4.950 1.00 82.69 71 HIS A CA 1
ATOM 576 C C . HIS A 1 71 ? 11.446 11.386 -5.144 1.00 82.69 71 HIS A C 1
ATOM 578 O O . HIS A 1 71 ? 10.448 10.823 -5.580 1.00 82.69 71 HIS A O 1
ATOM 584 N N . GLY A 1 72 ? 12.584 10.723 -4.921 1.00 85.56 72 GLY A N 1
ATOM 585 C CA . GLY A 1 72 ? 12.673 9.263 -4.998 1.00 85.56 72 GLY A CA 1
ATOM 586 C C . GLY A 1 72 ? 12.432 8.624 -3.634 1.00 85.56 72 GLY A C 1
ATOM 587 O O . GLY A 1 72 ? 12.976 9.100 -2.637 1.00 85.56 72 GLY A O 1
ATOM 588 N N . PHE A 1 73 ? 11.687 7.523 -3.608 1.00 88.31 73 PHE A N 1
ATOM 589 C CA . PHE A 1 73 ? 11.382 6.746 -2.406 1.00 88.31 73 PHE A CA 1
ATOM 590 C C . PHE A 1 73 ? 11.858 5.301 -2.584 1.00 88.31 73 PHE A C 1
ATOM 592 O O . PHE A 1 73 ? 11.866 4.781 -3.705 1.00 88.31 73 PHE A O 1
ATOM 599 N N . SER A 1 74 ? 12.270 4.649 -1.498 1.00 88.56 74 SER A N 1
ATOM 600 C CA . SER A 1 74 ? 12.683 3.245 -1.535 1.00 88.56 74 SER A CA 1
ATOM 601 C C . SER A 1 74 ? 11.473 2.325 -1.417 1.00 88.56 74 SER A C 1
ATOM 603 O O . SER A 1 74 ? 11.127 1.902 -0.326 1.00 88.56 74 SER A O 1
ATOM 605 N N . LEU A 1 75 ? 10.802 2.008 -2.527 1.00 87.12 75 LEU A N 1
ATOM 606 C CA . LEU A 1 75 ? 9.605 1.149 -2.513 1.00 87.12 75 LEU A CA 1
ATOM 607 C C . LEU A 1 75 ? 9.905 -0.356 -2.437 1.00 87.12 75 LEU A C 1
ATOM 609 O O . LEU A 1 75 ? 8.972 -1.150 -2.323 1.00 87.12 75 LEU A O 1
ATOM 613 N N . THR A 1 76 ? 11.173 -0.764 -2.533 1.00 80.38 76 THR A N 1
ATOM 614 C CA . THR A 1 76 ? 11.566 -2.178 -2.458 1.00 80.38 76 THR A CA 1
ATOM 615 C C . THR A 1 76 ? 12.470 -2.455 -1.261 1.00 80.38 76 THR A C 1
ATOM 617 O O . THR A 1 76 ? 13.005 -1.537 -0.640 1.00 80.38 76 THR A O 1
ATOM 620 N N . ALA A 1 77 ? 12.652 -3.739 -0.952 1.00 72.38 77 ALA A N 1
ATOM 621 C CA . ALA A 1 77 ? 13.506 -4.199 0.137 1.00 72.38 77 ALA A CA 1
ATOM 622 C C . ALA A 1 77 ? 15.018 -4.007 -0.119 1.00 72.38 77 ALA A C 1
ATOM 624 O O . ALA A 1 77 ? 15.815 -4.255 0.782 1.00 72.38 77 ALA A O 1
ATOM 625 N N . ASP A 1 78 ? 15.436 -3.590 -1.321 1.00 72.25 78 ASP A N 1
ATOM 626 C CA . ASP A 1 78 ? 16.852 -3.370 -1.652 1.00 72.25 78 ASP A CA 1
ATOM 627 C C . ASP A 1 78 ? 17.406 -2.009 -1.185 1.00 72.25 78 ASP A C 1
ATOM 629 O O . ASP A 1 78 ? 18.614 -1.774 -1.272 1.00 72.25 78 ASP A O 1
ATOM 633 N N . GLY A 1 79 ? 16.545 -1.121 -0.674 1.00 72.62 79 GLY A N 1
ATOM 634 C CA . GLY A 1 79 ? 16.929 0.208 -0.196 1.00 72.62 79 GLY A CA 1
ATOM 635 C C . GLY A 1 79 ? 17.165 1.244 -1.305 1.00 72.62 79 GLY A C 1
ATOM 636 O O . GLY A 1 79 ? 17.613 2.358 -1.018 1.00 72.62 79 GLY A O 1
ATOM 637 N N . MET A 1 80 ? 16.921 0.915 -2.579 1.00 77.75 80 MET A N 1
ATOM 638 C CA . MET A 1 80 ? 17.129 1.848 -3.685 1.00 77.75 80 MET A CA 1
ATOM 639 C C . MET A 1 80 ? 16.002 2.876 -3.782 1.00 77.75 80 MET A C 1
ATOM 641 O O . MET A 1 80 ? 14.847 2.551 -4.051 1.00 77.75 80 MET A O 1
ATOM 645 N N . HIS A 1 81 ? 16.364 4.157 -3.692 1.00 82.38 81 HIS A N 1
ATOM 646 C CA . HIS A 1 81 ? 15.439 5.256 -3.959 1.00 82.38 81 HIS A CA 1
ATOM 647 C C . HIS A 1 81 ? 15.182 5.395 -5.462 1.00 82.38 81 HIS A C 1
ATOM 649 O O . HIS A 1 81 ? 16.055 5.828 -6.220 1.00 82.38 81 HIS A O 1
ATOM 655 N N . ALA A 1 82 ? 13.957 5.093 -5.882 1.00 78.88 82 ALA A N 1
ATOM 656 C CA . ALA A 1 82 ? 13.512 5.252 -7.258 1.00 78.88 82 ALA A CA 1
ATOM 657 C C . ALA A 1 82 ? 12.469 6.368 -7.356 1.00 78.88 82 ALA A C 1
ATOM 659 O O . ALA A 1 82 ? 11.616 6.533 -6.483 1.00 78.88 82 ALA A O 1
ATOM 660 N N . LYS A 1 83 ? 12.524 7.138 -8.447 1.00 83.38 83 LYS A N 1
ATOM 661 C CA . LYS A 1 83 ? 11.399 7.993 -8.831 1.00 83.38 83 LYS A CA 1
ATOM 662 C C . LYS A 1 83 ? 10.406 7.140 -9.606 1.00 83.38 83 LYS A C 1
ATOM 664 O O . LYS A 1 83 ? 10.763 6.572 -10.636 1.00 83.38 83 LYS A O 1
ATOM 669 N N . THR A 1 84 ? 9.180 7.075 -9.116 1.00 84.88 84 THR A N 1
ATOM 670 C CA . THR A 1 84 ? 8.058 6.431 -9.797 1.00 84.88 84 THR A CA 1
ATOM 671 C C . THR A 1 84 ? 6.824 7.322 -9.686 1.00 84.88 84 THR A C 1
ATOM 673 O O . THR A 1 84 ? 6.878 8.412 -9.109 1.00 84.88 84 THR A O 1
ATOM 676 N N . ASP A 1 85 ? 5.728 6.897 -10.290 1.00 88.31 85 ASP A N 1
ATOM 677 C CA . ASP A 1 85 ? 4.442 7.531 -10.069 1.00 88.31 85 ASP A CA 1
ATOM 678 C C . ASP A 1 85 ? 3.971 7.292 -8.625 1.00 88.31 85 ASP A C 1
ATOM 680 O O . ASP A 1 85 ? 4.256 6.281 -7.992 1.00 88.31 85 ASP A O 1
ATOM 684 N N . TRP A 1 86 ? 3.261 8.273 -8.091 1.00 91.06 86 TRP A N 1
ATOM 685 C CA . TRP A 1 86 ? 2.920 8.404 -6.686 1.00 91.06 86 TRP A CA 1
ATOM 686 C C . TRP A 1 86 ? 1.422 8.662 -6.544 1.00 91.06 86 TRP A C 1
ATOM 688 O O . TRP A 1 86 ? 0.880 9.480 -7.303 1.00 91.06 86 TRP A O 1
ATOM 698 N N . PRO A 1 87 ? 0.720 7.998 -5.612 1.00 91.75 87 PRO A N 1
ATOM 699 C CA . PRO A 1 87 ? -0.688 8.261 -5.393 1.00 91.75 87 PRO A CA 1
ATOM 700 C C . PRO A 1 87 ? -0.892 9.697 -4.898 1.00 91.75 87 PRO A C 1
ATOM 702 O O . PRO A 1 87 ? -0.083 10.280 -4.177 1.00 91.75 87 PRO A O 1
ATOM 705 N N . SER A 1 88 ? -1.992 10.304 -5.325 1.00 90.50 88 SER A N 1
ATOM 706 C CA . SER A 1 88 ? -2.406 11.616 -4.831 1.00 90.50 88 SER A CA 1
ATOM 707 C C . SER A 1 88 ? -2.806 11.548 -3.357 1.00 90.50 88 SER A C 1
ATOM 709 O O . SER A 1 88 ? -3.203 10.488 -2.870 1.00 90.50 88 SER A O 1
ATOM 711 N N . SER A 1 89 ? -2.853 12.701 -2.684 1.00 90.19 89 SER A N 1
ATOM 712 C CA . SER A 1 89 ? -3.328 12.771 -1.300 1.00 90.19 89 SER A CA 1
ATOM 713 C C . SER A 1 89 ? -4.764 12.262 -1.126 1.00 90.19 89 SER A C 1
ATOM 715 O O . SER A 1 89 ? -5.138 11.893 -0.024 1.00 90.19 89 SER A O 1
ATOM 717 N N . ALA A 1 90 ? -5.579 12.147 -2.183 1.00 91.00 90 ALA A N 1
ATOM 718 C CA . ALA A 1 90 ? -6.915 11.548 -2.102 1.00 91.00 90 ALA A CA 1
ATOM 719 C C . ALA A 1 90 ? -6.904 10.028 -1.830 1.00 91.00 90 ALA A C 1
ATOM 721 O O . ALA A 1 90 ? -7.888 9.506 -1.307 1.00 91.00 90 ALA A O 1
ATOM 722 N N . THR A 1 91 ? -5.807 9.341 -2.155 1.00 94.00 91 THR A N 1
ATOM 723 C CA . THR A 1 91 ? -5.625 7.888 -2.017 1.00 94.00 91 THR A CA 1
ATOM 724 C C . THR A 1 91 ? -4.385 7.602 -1.174 1.00 94.00 91 THR A C 1
ATOM 726 O O . THR A 1 91 ? -3.335 7.280 -1.730 1.00 94.00 91 THR A O 1
ATOM 729 N N . PRO A 1 92 ? -4.463 7.805 0.151 1.00 95.56 92 PRO A N 1
ATOM 730 C CA . PRO A 1 92 ? -3.304 7.703 1.023 1.00 95.56 92 PRO A CA 1
ATOM 731 C C . PRO A 1 92 ? -2.800 6.264 1.138 1.00 95.56 92 PRO A C 1
ATOM 733 O O . PRO A 1 92 ? -3.550 5.305 0.937 1.00 95.56 92 PRO A O 1
ATOM 736 N N . TRP A 1 93 ? -1.539 6.127 1.524 1.00 96.75 93 TRP A N 1
ATOM 737 C CA . TRP A 1 93 ? -0.927 4.842 1.829 1.00 96.75 93 TRP A CA 1
ATOM 738 C C . TRP A 1 93 ? -1.455 4.282 3.147 1.00 96.75 93 TRP A C 1
ATOM 740 O O . T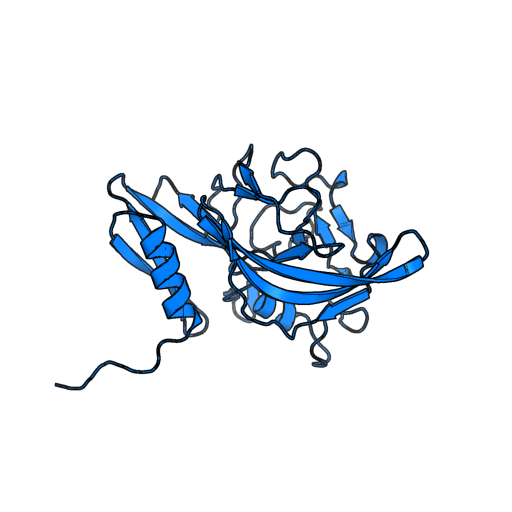RP A 1 93 ? -1.659 5.031 4.109 1.00 96.75 93 TRP A O 1
ATOM 750 N N . LEU A 1 94 ? -1.606 2.962 3.211 1.00 98.06 94 LEU A N 1
ATOM 751 C CA . LEU A 1 94 ? -1.656 2.249 4.483 1.00 98.06 94 LEU A CA 1
ATOM 752 C C . LEU A 1 94 ? -0.222 1.901 4.889 1.00 98.06 94 LEU A C 1
ATOM 754 O O . LEU A 1 94 ? 0.519 1.320 4.093 1.00 98.06 94 LEU A O 1
ATOM 758 N N . VAL A 1 95 ? 0.169 2.263 6.109 1.00 98.19 95 VAL A N 1
ATOM 759 C CA . VAL A 1 95 ? 1.563 2.176 6.569 1.00 98.19 95 VAL A CA 1
ATOM 760 C C . VAL A 1 95 ? 1.652 1.714 8.021 1.00 98.19 95 VAL A C 1
ATOM 762 O O . VAL A 1 95 ? 0.668 1.738 8.764 1.00 98.19 95 VAL A O 1
ATOM 765 N N . MET A 1 96 ? 2.844 1.296 8.429 1.00 97.81 96 MET A N 1
ATOM 766 C CA . MET A 1 96 ? 3.201 1.009 9.814 1.00 97.81 96 MET A CA 1
ATOM 767 C C . MET A 1 96 ? 4.649 1.446 10.025 1.00 97.81 96 MET A C 1
ATOM 769 O O . MET A 1 96 ? 5.541 0.863 9.419 1.00 97.81 96 MET A O 1
ATOM 773 N N . ASP A 1 97 ? 4.873 2.432 10.894 1.00 96.94 97 ASP A N 1
ATOM 774 C CA . ASP A 1 97 ? 6.217 2.828 11.340 1.00 96.94 97 ASP A CA 1
ATOM 775 C C . ASP A 1 97 ? 6.814 1.670 12.155 1.00 96.94 97 ASP A C 1
ATOM 777 O O . ASP A 1 97 ? 6.439 1.427 13.308 1.00 96.94 97 ASP A O 1
ATOM 781 N N . ARG A 1 98 ? 7.672 0.871 11.515 1.00 95.12 98 ARG A N 1
ATOM 782 C CA . ARG A 1 98 ? 8.192 -0.374 12.101 1.00 95.12 98 ARG A CA 1
ATOM 783 C C . ARG A 1 98 ? 9.409 -0.117 12.962 1.00 95.12 98 ARG A C 1
ATOM 785 O O . ARG A 1 98 ? 9.694 -0.911 13.862 1.00 95.12 98 ARG A O 1
ATOM 792 N N . ASN A 1 99 ? 10.149 0.943 12.656 1.00 95.12 99 ASN A N 1
ATOM 793 C CA . ASN A 1 99 ? 11.387 1.276 13.341 1.00 95.12 99 ASN A CA 1
ATOM 794 C C . ASN A 1 99 ? 11.173 2.290 14.490 1.00 95.12 99 ASN A C 1
ATOM 796 O O . ASN A 1 99 ? 12.066 2.467 15.323 1.00 95.12 99 ASN A O 1
ATOM 800 N N . GLY A 1 100 ? 9.978 2.877 14.592 1.00 95.50 100 GLY A N 1
ATOM 801 C CA . GLY A 1 100 ? 9.549 3.784 15.650 1.00 95.50 100 GLY A CA 1
ATOM 802 C C . GLY A 1 100 ? 10.168 5.177 15.557 1.00 95.50 100 GLY A C 1
ATOM 803 O O . GLY A 1 100 ? 10.338 5.830 16.594 1.00 95.50 100 GLY A O 1
ATOM 804 N N . ASN A 1 101 ? 10.576 5.621 14.365 1.00 94.88 101 ASN A N 1
ATOM 805 C CA . ASN A 1 101 ? 11.265 6.900 14.181 1.00 94.88 101 ASN A CA 1
ATOM 806 C C . ASN A 1 101 ? 10.318 8.088 13.912 1.00 94.88 101 ASN A C 1
ATOM 808 O O . ASN A 1 101 ? 10.773 9.238 13.866 1.00 94.88 101 ASN A O 1
ATOM 812 N N . GLY A 1 102 ? 9.012 7.830 13.797 1.00 93.88 102 GLY A N 1
ATOM 813 C CA . GLY A 1 102 ? 7.970 8.824 13.562 1.00 93.88 102 GLY A CA 1
ATOM 814 C C . GLY A 1 102 ? 7.830 9.260 12.103 1.00 93.88 102 GLY A C 1
ATOM 815 O O . GLY A 1 102 ? 7.224 10.303 11.847 1.00 93.88 102 GLY A O 1
ATOM 816 N N . ARG A 1 103 ? 8.410 8.520 11.157 1.00 95.00 103 ARG A N 1
ATOM 817 C CA . ARG A 1 103 ? 8.337 8.745 9.709 1.00 95.00 103 ARG A CA 1
ATOM 818 C C . ARG A 1 103 ? 8.160 7.408 8.997 1.00 95.00 103 ARG A C 1
ATOM 820 O O . ARG A 1 103 ? 8.397 6.363 9.575 1.00 95.00 103 ARG A O 1
ATOM 827 N N . ILE A 1 104 ? 7.742 7.486 7.739 1.00 96.06 104 ILE A N 1
ATOM 828 C CA . ILE A 1 104 ? 7.770 6.372 6.791 1.00 96.06 104 ILE A CA 1
ATOM 829 C C . ILE A 1 104 ? 8.907 6.642 5.813 1.00 96.06 104 ILE A C 1
ATOM 831 O O . ILE A 1 104 ? 8.809 7.568 4.999 1.00 96.06 104 ILE A O 1
ATOM 835 N N . ASP A 1 105 ? 10.008 5.909 5.940 1.00 92.38 105 ASP A N 1
ATOM 836 C CA . ASP A 1 105 ? 11.245 6.197 5.204 1.00 92.38 105 ASP A CA 1
ATOM 837 C C . ASP A 1 105 ? 11.601 5.167 4.125 1.00 92.38 105 ASP A C 1
ATOM 839 O O . ASP A 1 105 ? 12.307 5.512 3.169 1.00 92.38 105 ASP A O 1
ATOM 843 N N . ASP A 1 106 ? 11.043 3.958 4.202 1.00 93.06 106 ASP A N 1
ATOM 844 C CA . ASP A 1 106 ? 11.218 2.933 3.179 1.00 93.06 106 ASP A CA 1
ATOM 845 C C . ASP A 1 106 ? 10.015 1.979 3.021 1.00 93.06 106 ASP A C 1
ATOM 847 O O . ASP A 1 106 ? 8.993 2.043 3.706 1.00 93.06 106 ASP A O 1
ATOM 851 N N . GLY A 1 107 ? 10.117 1.091 2.033 1.00 91.75 107 GLY A N 1
ATOM 852 C CA . GLY A 1 107 ? 9.073 0.157 1.633 1.00 91.75 107 GLY A CA 1
ATOM 853 C C . GLY A 1 107 ? 8.787 -0.936 2.660 1.00 91.75 107 GLY A C 1
ATOM 854 O O . GLY A 1 107 ? 7.740 -1.573 2.563 1.00 91.75 107 GLY A O 1
ATOM 855 N N . SER A 1 108 ? 9.659 -1.152 3.650 1.00 93.88 108 SER A N 1
ATOM 856 C CA . SER A 1 108 ? 9.395 -2.088 4.748 1.00 93.88 108 SER A CA 1
ATOM 857 C C . SER A 1 108 ? 8.287 -1.584 5.684 1.00 93.88 108 SER A C 1
ATOM 859 O O . SER A 1 108 ? 7.615 -2.386 6.343 1.00 93.88 108 SER A O 1
ATOM 861 N N . GLU A 1 109 ? 8.054 -0.269 5.683 1.00 96.31 109 GLU A N 1
ATOM 862 C CA . GLU A 1 109 ? 7.030 0.433 6.462 1.00 96.31 109 GLU A CA 1
ATOM 863 C C . GLU A 1 109 ? 5.733 0.674 5.673 1.00 96.31 109 GLU A C 1
ATOM 865 O O . GLU A 1 109 ? 4.692 1.012 6.242 1.00 96.31 109 GLU A O 1
ATOM 870 N N . LEU A 1 110 ? 5.759 0.424 4.362 1.00 96.44 110 LEU A N 1
ATOM 871 C CA . LEU A 1 110 ? 4.558 0.252 3.550 1.00 96.44 110 LEU A CA 1
ATOM 872 C C . LEU A 1 110 ? 4.045 -1.190 3.668 1.00 96.44 110 LEU A C 1
ATOM 874 O O . LEU A 1 110 ? 4.805 -2.123 3.942 1.00 96.44 110 LEU A O 1
ATOM 878 N N . PHE A 1 111 ? 2.753 -1.394 3.410 1.00 97.06 111 PHE A N 1
ATOM 879 C CA . PHE A 1 111 ? 2.201 -2.735 3.200 1.00 97.06 111 PHE A CA 1
ATOM 880 C C . PHE A 1 111 ? 2.346 -3.133 1.738 1.00 97.06 111 PHE A C 1
ATOM 882 O O . PHE A 1 111 ? 1.688 -2.540 0.900 1.00 97.06 111 PHE A O 1
ATOM 889 N N . GLY A 1 112 ? 3.185 -4.117 1.424 1.00 93.31 112 GLY A N 1
ATOM 890 C CA . GLY A 1 112 ? 3.488 -4.532 0.057 1.00 93.31 112 GLY A CA 1
ATOM 891 C C . GLY A 1 112 ? 4.566 -5.609 -0.011 1.00 93.31 112 GLY A C 1
ATOM 892 O O . GLY A 1 112 ? 4.930 -6.206 0.999 1.00 93.31 112 GLY A O 1
ATOM 893 N N . SER A 1 113 ? 5.127 -5.832 -1.198 1.00 88.44 113 SER A N 1
ATOM 894 C CA . SER A 1 113 ? 6.166 -6.842 -1.440 1.00 88.44 113 SER A CA 1
ATOM 895 C C . SER A 1 113 ? 7.487 -6.598 -0.691 1.00 88.44 113 SER A C 1
ATOM 897 O O . SER A 1 113 ? 8.314 -7.499 -0.555 1.00 88.44 113 SER A O 1
ATOM 899 N N . ALA A 1 114 ? 7.690 -5.384 -0.175 1.00 90.12 114 ALA A N 1
ATOM 900 C CA . ALA A 1 114 ? 8.820 -5.026 0.676 1.00 90.12 114 ALA A CA 1
ATOM 901 C C . ALA A 1 114 ? 8.543 -5.224 2.178 1.00 90.12 114 ALA A C 1
ATOM 903 O O . ALA A 1 114 ? 9.474 -5.150 2.980 1.00 90.12 114 ALA A O 1
ATOM 904 N N . SER A 1 115 ? 7.296 -5.505 2.577 1.00 93.38 115 SER A N 1
ATOM 905 C CA . SER A 1 115 ? 6.956 -5.676 3.988 1.00 93.38 115 SER A CA 1
ATOM 906 C C . SER A 1 115 ? 7.657 -6.900 4.579 1.00 93.38 115 SER A C 1
ATOM 908 O O . SER A 1 115 ? 7.557 -7.991 4.008 1.00 93.38 115 SER A O 1
ATOM 910 N N . PRO A 1 116 ? 8.309 -6.766 5.743 1.00 92.50 116 PRO A N 1
ATOM 911 C CA . PRO A 1 116 ? 8.954 -7.881 6.410 1.00 92.50 116 PRO A CA 1
ATOM 912 C C . PRO A 1 116 ? 7.914 -8.840 7.000 1.00 92.50 116 PRO A C 1
ATOM 914 O O . PRO A 1 116 ? 6.930 -8.436 7.617 1.00 92.50 116 PRO A O 1
ATOM 917 N N . LEU A 1 117 ? 8.184 -10.131 6.849 1.00 90.75 117 LEU A N 1
ATOM 918 C CA . LEU A 1 117 ? 7.471 -11.245 7.458 1.00 90.75 117 LEU A CA 1
ATOM 919 C C . LEU A 1 117 ? 8.399 -12.009 8.415 1.00 90.75 117 LEU A C 1
ATOM 921 O O . LEU A 1 117 ? 9.596 -11.736 8.548 1.00 90.75 117 LEU A O 1
ATOM 925 N N . SER A 1 118 ? 7.840 -13.012 9.092 1.00 87.19 118 SER A N 1
ATOM 926 C CA . SER A 1 118 ? 8.611 -13.891 9.971 1.00 87.19 118 SER A CA 1
ATOM 927 C C . SER A 1 118 ? 9.764 -14.592 9.235 1.00 87.19 118 SER A C 1
ATOM 929 O O . SER A 1 118 ? 9.734 -14.822 8.024 1.00 87.19 118 SER A O 1
ATOM 931 N N . ALA A 1 119 ? 10.808 -14.940 9.994 1.00 84.50 119 ALA A N 1
ATOM 932 C CA . ALA A 1 119 ? 12.009 -15.613 9.493 1.00 84.50 119 ALA A CA 1
ATOM 933 C C . ALA A 1 119 ? 12.786 -14.846 8.398 1.00 84.50 119 ALA A C 1
ATOM 935 O O . ALA A 1 119 ? 13.493 -15.465 7.606 1.00 84.50 119 ALA A O 1
ATOM 936 N N . GLY A 1 120 ? 12.687 -13.510 8.368 1.00 82.31 120 GLY A N 1
ATOM 937 C CA . GLY A 1 120 ? 13.458 -12.662 7.449 1.00 82.31 120 GLY A CA 1
ATOM 938 C C . GLY A 1 120 ? 12.981 -12.719 5.996 1.00 82.31 120 GLY A C 1
ATOM 939 O O . GLY A 1 120 ? 13.728 -12.355 5.093 1.00 82.31 120 GLY A O 1
ATOM 940 N N . ARG A 1 121 ? 11.759 -13.209 5.769 1.00 86.94 121 ARG A N 1
ATOM 941 C CA . ARG A 1 121 ? 11.086 -13.165 4.468 1.00 86.94 121 ARG A CA 1
ATOM 942 C C . ARG A 1 121 ? 10.449 -11.791 4.262 1.00 86.94 121 ARG A C 1
ATOM 944 O O . ARG A 1 121 ? 10.206 -11.084 5.234 1.00 86.94 121 ARG A O 1
ATOM 951 N N . THR A 1 122 ? 10.115 -11.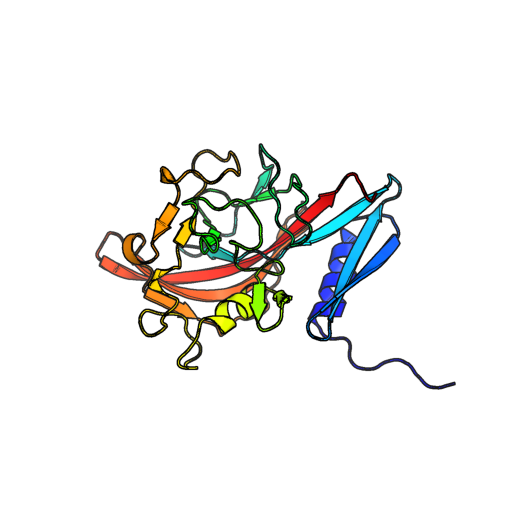455 3.024 1.00 87.62 122 THR A N 1
ATOM 952 C CA . THR A 1 122 ? 9.177 -10.369 2.713 1.00 87.62 122 THR A CA 1
ATOM 953 C C . THR A 1 122 ? 7.867 -10.944 2.189 1.00 87.62 122 THR A C 1
ATOM 955 O O . THR A 1 122 ? 7.810 -12.122 1.825 1.00 87.62 122 THR A O 1
ATOM 958 N N . ALA A 1 123 ? 6.796 -10.156 2.198 1.00 87.94 123 ALA A N 1
ATOM 959 C CA . ALA A 1 123 ? 5.533 -10.550 1.585 1.00 87.94 123 ALA A CA 1
ATOM 960 C C . ALA A 1 123 ? 5.653 -10.592 0.052 1.00 87.94 123 ALA A C 1
ATOM 962 O O . ALA A 1 123 ? 6.479 -9.909 -0.541 1.00 87.94 123 ALA A O 1
ATOM 963 N N . SER A 1 124 ? 4.828 -11.396 -0.610 1.00 83.19 124 SER A N 1
ATOM 964 C CA . SER A 1 124 ? 4.690 -11.390 -2.067 1.00 83.19 124 SER A CA 1
ATOM 965 C C . SER A 1 124 ? 3.820 -10.231 -2.553 1.00 83.19 124 SER A C 1
ATOM 967 O O . SER A 1 124 ? 4.011 -9.777 -3.676 1.00 83.19 124 SER A O 1
ATOM 969 N N . HIS A 1 125 ? 2.875 -9.764 -1.729 1.00 87.81 125 HIS A N 1
ATOM 970 C CA . HIS A 1 125 ? 2.020 -8.607 -2.001 1.00 87.81 125 HIS A CA 1
ATOM 971 C C . HIS A 1 125 ? 1.457 -8.003 -0.702 1.00 87.81 125 HIS A C 1
ATOM 973 O O . HIS A 1 125 ? 1.608 -8.576 0.381 1.00 87.81 125 HIS A O 1
ATOM 979 N N . GLY A 1 126 ? 0.774 -6.863 -0.792 1.00 93.75 126 GLY A N 1
ATOM 980 C CA . GLY A 1 126 ? 0.299 -6.100 0.361 1.00 93.75 126 GLY A CA 1
ATOM 981 C C . GLY A 1 126 ? -0.737 -6.827 1.216 1.00 93.75 126 GLY A C 1
ATOM 982 O O . GLY A 1 126 ? -0.672 -6.773 2.442 1.00 93.75 126 GLY A O 1
ATOM 983 N N . PHE A 1 127 ? -1.658 -7.578 0.607 1.00 95.69 127 PHE A N 1
ATOM 984 C CA . PHE A 1 127 ? -2.612 -8.390 1.381 1.00 95.69 127 PHE A CA 1
ATOM 985 C C . PHE A 1 127 ? -1.968 -9.551 2.159 1.00 95.69 127 PHE A C 1
ATOM 987 O O . PHE A 1 127 ? -2.454 -9.877 3.237 1.00 95.69 127 PHE A O 1
ATOM 994 N N . GLU A 1 128 ? -0.865 -10.147 1.682 1.00 93.81 128 GLU A N 1
ATOM 995 C CA . GLU A 1 128 ? -0.106 -11.118 2.492 1.00 93.81 128 GLU A CA 1
ATOM 996 C C . GLU A 1 128 ? 0.557 -10.412 3.684 1.00 93.81 128 GLU A C 1
ATOM 998 O O . GLU A 1 128 ? 0.554 -10.942 4.794 1.00 93.81 128 GLU A O 1
ATOM 1003 N N . ALA A 1 129 ? 1.065 -9.191 3.478 1.00 95.12 129 ALA A N 1
ATOM 1004 C CA . ALA A 1 129 ? 1.614 -8.377 4.558 1.00 95.12 129 ALA A CA 1
ATOM 1005 C C . ALA A 1 129 ? 0.560 -8.024 5.623 1.00 95.12 129 ALA A C 1
ATOM 1007 O O . ALA A 1 129 ? 0.868 -8.062 6.813 1.00 95.12 129 ALA A O 1
ATOM 1008 N N . LEU A 1 130 ? -0.680 -7.718 5.220 1.00 97.00 130 LEU A N 1
ATOM 1009 C CA . LEU A 1 130 ? -1.786 -7.486 6.155 1.00 97.00 130 LEU A CA 1
ATOM 1010 C C . LEU A 1 130 ? -2.237 -8.759 6.867 1.00 97.00 130 LEU A C 1
ATOM 1012 O O . LEU A 1 130 ? -2.478 -8.714 8.067 1.00 97.00 130 LEU A O 1
ATOM 1016 N N . ALA A 1 131 ? -2.311 -9.891 6.166 1.00 97.00 131 ALA A N 1
ATOM 1017 C CA . ALA A 1 131 ? -2.732 -11.157 6.763 1.00 97.00 131 ALA A CA 1
ATOM 1018 C C . ALA A 1 131 ? -1.799 -11.628 7.889 1.00 97.00 131 ALA A C 1
ATOM 1020 O O . ALA A 1 131 ? -2.213 -12.373 8.767 1.00 97.00 131 ALA A O 1
ATOM 1021 N N . ALA A 1 132 ? -0.544 -11.171 7.897 1.00 96.44 132 ALA A N 1
ATOM 1022 C CA . ALA A 1 132 ? 0.379 -11.423 8.998 1.00 96.44 132 ALA A CA 1
ATOM 1023 C C . ALA A 1 132 ? 0.015 -10.685 10.303 1.00 96.44 132 ALA A C 1
ATOM 1025 O O . ALA A 1 132 ? 0.626 -10.968 11.334 1.00 96.44 132 ALA A O 1
ATOM 1026 N N . LEU A 1 133 ? -0.919 -9.727 10.254 1.00 97.25 133 LEU A N 1
ATOM 1027 C CA . LEU A 1 133 ? -1.377 -8.943 11.402 1.00 97.25 133 LEU A CA 1
ATOM 1028 C C . LEU A 1 133 ? -2.681 -9.453 12.024 1.00 97.25 133 LEU A C 1
ATOM 1030 O O . LEU A 1 133 ? -2.961 -9.054 13.148 1.00 97.25 133 LEU A O 1
ATOM 1034 N N . ASP A 1 134 ? -3.438 -10.290 11.311 1.00 98.25 134 ASP A N 1
ATOM 1035 C CA . ASP A 1 134 ? -4.666 -10.931 11.799 1.00 98.25 134 ASP A CA 1
ATOM 1036 C C . ASP A 1 134 ? -4.286 -12.033 12.802 1.00 98.25 134 ASP A C 1
ATOM 1038 O O . ASP A 1 134 ? -3.911 -13.152 12.430 1.00 98.25 134 ASP A O 1
ATOM 1042 N N . ASP A 1 135 ? -4.268 -11.680 14.089 1.00 97.31 135 ASP A N 1
ATOM 1043 C CA . ASP A 1 135 ? -3.784 -12.560 15.157 1.00 97.31 135 ASP A CA 1
ATOM 1044 C C . ASP A 1 135 ? -4.864 -13.519 15.672 1.00 97.31 135 ASP A C 1
ATOM 1046 O O . ASP A 1 135 ? -4.550 -14.552 16.283 1.00 97.31 135 ASP A O 1
ATOM 1050 N N . ASN A 1 136 ? -6.126 -13.212 15.370 1.00 98.12 136 ASN A N 1
ATOM 1051 C CA . ASN A 1 136 ? -7.288 -13.980 15.784 1.00 98.12 136 ASN A CA 1
ATOM 1052 C C . ASN A 1 136 ? -7.820 -14.911 14.667 1.00 98.12 136 ASN A C 1
ATOM 1054 O O . ASN A 1 136 ? -8.536 -15.874 14.963 1.00 98.12 136 ASN A O 1
ATOM 1058 N N . GLY A 1 137 ? -7.394 -14.696 13.419 1.00 98.06 137 GLY A N 1
ATOM 1059 C CA . GLY A 1 137 ? -7.681 -15.511 12.244 1.00 98.06 137 GLY A CA 1
ATOM 1060 C C . GLY A 1 137 ? -9.098 -15.355 11.692 1.00 98.06 137 GLY A C 1
ATOM 1061 O O . GLY A 1 137 ? -9.617 -16.316 11.111 1.00 98.06 137 GLY A O 1
ATOM 1062 N N . ASP A 1 138 ? -9.755 -14.214 11.907 1.00 98.44 138 ASP A N 1
ATOM 1063 C CA . ASP A 1 138 ? -11.130 -13.969 11.462 1.00 98.44 138 ASP A CA 1
ATOM 1064 C C . ASP A 1 138 ? -11.237 -13.407 10.032 1.00 98.44 138 ASP A C 1
ATOM 1066 O O . ASP A 1 138 ? -12.344 -13.281 9.492 1.00 98.44 138 ASP A O 1
ATOM 1070 N N . GLY A 1 139 ? -10.097 -13.170 9.372 1.00 98.31 139 GLY A N 1
ATOM 1071 C CA . GLY A 1 139 ? -10.032 -12.664 8.005 1.00 98.31 139 GLY A CA 1
ATOM 1072 C C . GLY A 1 139 ? -10.175 -11.144 7.910 1.00 98.31 139 GLY A C 1
ATOM 1073 O O . GLY A 1 139 ? -10.393 -10.611 6.811 1.00 98.31 139 GLY A O 1
ATOM 1074 N N . VAL A 1 140 ? -10.074 -10.440 9.033 1.00 98.56 140 VAL A N 1
ATOM 1075 C CA . VAL A 1 140 ? -10.154 -8.990 9.136 1.00 98.56 140 VAL A CA 1
ATOM 1076 C C . VAL A 1 140 ? -9.005 -8.500 10.012 1.00 98.56 140 VAL A C 1
ATOM 1078 O O . VAL A 1 140 ? -8.635 -9.134 10.982 1.00 98.56 140 VAL A O 1
ATOM 1081 N N . VAL A 1 141 ? -8.427 -7.356 9.651 1.00 98.69 141 VAL A N 1
ATOM 1082 C CA . VAL A 1 141 ? -7.512 -6.623 10.527 1.00 98.69 141 VAL A CA 1
ATOM 1083 C C . VAL A 1 141 ? -8.304 -5.483 11.162 1.00 98.69 141 VAL A C 1
ATOM 1085 O O . VAL A 1 141 ? -8.740 -4.565 10.454 1.00 98.69 141 VAL A O 1
ATOM 1088 N N . ASP A 1 142 ? -8.551 -5.564 12.467 1.00 98.50 142 ASP A N 1
ATOM 1089 C CA . ASP A 1 142 ? -9.336 -4.600 13.241 1.00 98.50 142 ASP A CA 1
ATOM 1090 C C . ASP A 1 142 ? -8.859 -4.463 14.699 1.00 98.50 142 ASP A C 1
ATOM 1092 O O . ASP A 1 142 ? -7.801 -4.940 15.089 1.00 98.50 142 ASP A O 1
ATOM 1096 N N . THR A 1 143 ? -9.627 -3.767 15.542 1.00 97.62 143 THR A N 1
ATOM 1097 C CA . THR A 1 143 ? -9.272 -3.517 16.952 1.00 97.62 143 THR A CA 1
ATOM 1098 C C . THR A 1 143 ? -9.048 -4.762 17.817 1.00 97.62 143 THR A C 1
ATOM 1100 O O . THR A 1 143 ? -8.551 -4.621 18.936 1.00 97.62 143 THR A O 1
ATOM 1103 N N . ASN A 1 144 ? -9.454 -5.945 17.356 1.00 98.12 144 ASN A N 1
ATOM 1104 C CA . ASN A 1 144 ? -9.215 -7.207 18.042 1.00 98.12 144 ASN A CA 1
ATOM 1105 C C . ASN A 1 144 ? -7.800 -7.749 17.796 1.00 98.12 144 ASN A C 1
ATOM 1107 O O . ASN A 1 144 ? -7.388 -8.632 18.543 1.00 98.12 144 ASN A O 1
ATOM 1111 N N . ASP A 1 145 ? -7.056 -7.183 16.842 1.00 98.50 145 ASP A N 1
ATOM 1112 C CA . ASP A 1 145 ? -5.669 -7.536 16.552 1.00 98.50 145 ASP A CA 1
ATOM 1113 C C . ASP A 1 145 ? -4.682 -6.624 17.281 1.00 98.50 145 ASP A C 1
ATOM 1115 O O . ASP A 1 145 ? -4.769 -5.389 17.240 1.00 98.50 145 ASP A O 1
ATOM 1119 N N . ALA A 1 146 ? -3.657 -7.214 17.899 1.00 97.38 146 ALA A N 1
ATOM 1120 C CA . ALA A 1 146 ? -2.658 -6.471 18.666 1.00 97.38 146 ALA A CA 1
ATOM 1121 C C . ALA A 1 146 ? -1.916 -5.408 17.832 1.00 97.38 146 ALA A C 1
ATOM 1123 O O . ALA A 1 146 ? -1.491 -4.375 18.359 1.00 97.38 146 ALA A O 1
ATOM 1124 N N . ALA A 1 147 ? -1.759 -5.654 16.530 1.00 96.62 147 ALA A N 1
ATOM 1125 C CA . ALA A 1 147 ? -1.047 -4.777 15.608 1.00 96.62 147 ALA A CA 1
ATOM 1126 C C . ALA A 1 147 ? -1.889 -3.591 15.100 1.00 96.62 147 ALA A C 1
ATOM 1128 O O . ALA A 1 147 ? -1.324 -2.646 14.547 1.00 96.62 147 ALA A O 1
ATOM 1129 N N . TRP A 1 148 ? -3.211 -3.588 15.307 1.00 97.94 148 TRP A N 1
ATOM 1130 C CA . TRP A 1 148 ? -4.111 -2.553 14.785 1.00 97.94 148 TRP A CA 1
ATOM 1131 C C . TRP A 1 148 ? -3.719 -1.140 15.204 1.00 97.94 148 TRP A C 1
ATOM 1133 O O . TRP A 1 148 ? -3.683 -0.223 14.386 1.00 97.94 148 TRP A O 1
ATOM 1143 N N . ALA A 1 149 ? -3.356 -0.966 16.476 1.00 96.81 149 ALA A N 1
ATOM 1144 C CA . ALA A 1 149 ? -2.976 0.334 17.023 1.00 96.81 149 ALA A CA 1
ATOM 1145 C C . ALA A 1 149 ? -1.674 0.903 16.424 1.00 96.81 149 ALA A C 1
ATOM 1147 O O . ALA A 1 149 ? -1.381 2.079 16.629 1.00 96.81 149 ALA A O 1
ATOM 1148 N N . MET A 1 150 ? -0.896 0.084 15.709 1.00 97.25 150 MET A N 1
ATOM 1149 C CA . MET A 1 150 ? 0.343 0.490 15.038 1.00 97.25 150 MET A CA 1
ATOM 1150 C C . MET A 1 150 ? 0.108 0.920 13.584 1.00 97.25 150 MET A C 1
ATOM 1152 O O . MET A 1 150 ? 1.015 1.461 12.954 1.00 97.25 150 MET A O 1
ATOM 1156 N N . LEU A 1 151 ? -1.085 0.676 13.035 1.00 98.25 151 LEU A N 1
ATOM 1157 C CA . LEU A 1 151 ? -1.417 1.091 11.680 1.00 98.25 151 LEU A CA 1
ATOM 1158 C C . LEU A 1 151 ? -1.614 2.605 11.606 1.00 98.25 151 LEU A C 1
ATOM 1160 O O . LEU A 1 151 ? -2.232 3.241 12.470 1.00 98.25 151 LEU A O 1
ATOM 1164 N N . MET A 1 152 ? -1.134 3.175 10.509 1.00 98.25 152 MET A N 1
ATOM 1165 C CA . MET A 1 152 ? -1.291 4.583 10.190 1.00 98.25 152 MET A CA 1
ATOM 1166 C C . MET A 1 152 ? -1.711 4.754 8.729 1.00 98.25 152 MET A C 1
ATOM 1168 O O . MET A 1 152 ? -1.594 3.856 7.894 1.00 98.25 152 MET A O 1
ATOM 1172 N N . VAL A 1 153 ? -2.207 5.944 8.431 1.00 97.69 153 VAL A N 1
ATOM 1173 C CA . VAL A 1 153 ? -2.546 6.413 7.096 1.00 97.69 153 VAL A CA 1
ATOM 1174 C C . VAL A 1 153 ? -1.604 7.560 6.772 1.00 97.69 153 VAL A C 1
ATOM 1176 O O . VAL A 1 153 ? -1.608 8.578 7.471 1.00 97.69 153 VAL A O 1
ATOM 1179 N N . TRP A 1 154 ? -0.806 7.395 5.719 1.00 97.38 154 TRP A N 1
ATOM 1180 C CA . TRP A 1 154 ? 0.076 8.447 5.225 1.00 97.38 154 TRP A CA 1
ATOM 1181 C C . TRP A 1 154 ? -0.561 9.146 4.033 1.00 97.38 154 TRP A C 1
ATOM 1183 O O . TRP A 1 154 ? -0.700 8.582 2.943 1.00 97.38 154 TRP A O 1
ATOM 1193 N N . ARG A 1 155 ? -0.960 10.396 4.263 1.00 95.56 155 ARG A N 1
ATOM 1194 C CA . ARG A 1 155 ? -1.525 11.275 3.249 1.00 95.56 155 ARG A CA 1
ATOM 1195 C C . ARG A 1 155 ? -0.496 12.333 2.870 1.00 95.56 155 ARG A C 1
ATOM 1197 O O . ARG A 1 155 ? -0.418 13.355 3.534 1.00 95.56 155 ARG A O 1
ATOM 1204 N N . ASP A 1 156 ? 0.249 12.072 1.802 1.00 93.19 156 ASP A N 1
ATOM 1205 C CA . ASP A 1 156 ? 1.226 13.009 1.236 1.00 93.19 156 ASP A CA 1
ATOM 1206 C C . ASP A 1 156 ? 0.509 14.202 0.572 1.00 93.19 156 ASP A C 1
ATOM 1208 O O . ASP A 1 156 ? 0.105 14.143 -0.599 1.00 93.19 156 ASP A O 1
ATOM 1212 N N . GLU A 1 157 ? 0.256 15.247 1.362 1.00 91.00 157 GLU A N 1
ATOM 1213 C CA . GLU A 1 157 ? -0.564 16.404 0.988 1.00 91.00 157 GLU A CA 1
ATOM 1214 C C . GLU A 1 157 ? 0.188 17.329 0.037 1.00 91.00 157 GLU A C 1
ATOM 1216 O O . GLU A 1 157 ? -0.400 17.851 -0.916 1.00 91.00 157 GLU A O 1
ATOM 1221 N N . ASP A 1 158 ? 1.489 17.515 0.263 1.00 89.06 158 ASP A N 1
ATOM 1222 C CA . ASP A 1 158 ? 2.307 18.386 -0.575 1.00 89.06 158 ASP A CA 1
ATOM 1223 C C . ASP A 1 158 ? 2.847 17.679 -1.827 1.00 89.06 158 ASP A C 1
ATOM 1225 O O . ASP A 1 158 ? 3.030 18.321 -2.863 1.00 89.06 158 ASP A O 1
ATOM 1229 N N . GLY A 1 159 ? 2.951 16.349 -1.815 1.00 85.50 159 GLY A N 1
ATOM 1230 C CA . GLY A 1 159 ? 3.464 15.568 -2.938 1.00 85.50 159 GLY A CA 1
ATOM 1231 C C . GLY A 1 159 ? 4.953 15.437 -3.028 1.00 85.50 159 GLY A C 1
ATOM 1232 O O . GLY A 1 159 ? 5.459 15.074 -4.095 1.00 85.50 159 GLY A O 1
ATOM 1233 N N . SER A 1 160 ? 5.639 15.717 -1.934 1.00 85.88 160 SER A N 1
ATOM 1234 C CA . SER A 1 160 ? 7.075 15.564 -1.852 1.00 85.88 160 SER A CA 1
ATOM 1235 C C . SER A 1 160 ? 7.499 14.096 -1.943 1.00 85.88 160 SER A C 1
ATOM 1237 O O . SER A 1 160 ? 8.635 13.820 -2.327 1.00 85.88 160 SER A O 1
ATOM 1239 N N . GLY A 1 161 ? 6.625 13.134 -1.624 1.00 86.56 161 GLY A N 1
ATOM 1240 C CA . GLY A 1 161 ? 7.010 11.731 -1.465 1.00 86.56 161 GLY A CA 1
ATOM 1241 C C . GLY A 1 161 ? 7.932 11.502 -0.262 1.00 86.56 161 GLY A C 1
ATOM 1242 O O . GLY A 1 161 ? 8.604 10.474 -0.190 1.00 86.56 161 GLY A O 1
ATOM 1243 N N . MET A 1 162 ? 7.998 12.461 0.669 1.00 88.50 162 MET A N 1
ATOM 1244 C CA . MET A 1 162 ? 8.711 12.340 1.937 1.00 88.50 162 MET A CA 1
ATOM 1245 C C . MET A 1 162 ? 7.705 12.354 3.078 1.00 88.50 162 MET A C 1
ATOM 1247 O O . MET A 1 162 ? 6.886 13.257 3.166 1.00 88.50 162 MET A O 1
ATOM 1251 N N . SER A 1 163 ? 7.789 11.385 3.985 1.00 92.12 163 SER A N 1
ATOM 1252 C CA . SER A 1 163 ? 6.887 11.355 5.131 1.00 92.12 163 SER A CA 1
ATOM 1253 C C . SER A 1 163 ? 7.230 12.460 6.137 1.00 92.12 163 SER A C 1
ATOM 1255 O O . SER A 1 163 ? 8.312 12.466 6.748 1.00 92.12 163 SER A O 1
ATOM 1257 N N . ASP A 1 164 ? 6.295 13.394 6.322 1.00 91.75 164 ASP A N 1
ATOM 1258 C CA . ASP A 1 164 ? 6.278 14.331 7.445 1.00 91.75 164 ASP A CA 1
ATOM 1259 C C . ASP A 1 164 ? 5.318 13.829 8.544 1.00 91.75 164 ASP A C 1
ATOM 1261 O O . ASP A 1 164 ? 4.206 13.394 8.235 1.00 91.75 164 ASP A O 1
ATOM 1265 N N . PRO A 1 165 ? 5.676 13.913 9.840 1.00 93.44 165 PRO A N 1
ATOM 1266 C CA . PRO A 1 165 ? 4.763 13.559 10.929 1.00 93.44 165 PRO A CA 1
ATOM 1267 C C . PRO A 1 165 ? 3.388 14.249 10.855 1.00 93.44 165 PRO A C 1
ATOM 1269 O O . PRO A 1 165 ? 2.387 13.688 11.296 1.00 93.44 165 PRO A O 1
ATOM 1272 N N . ALA A 1 166 ? 3.306 15.456 10.283 1.00 94.19 166 ALA A N 1
ATOM 1273 C CA . ALA A 1 166 ? 2.052 16.179 10.084 1.00 94.19 166 ALA A CA 1
ATOM 1274 C C . ALA A 1 166 ? 1.120 15.528 9.043 1.00 94.19 166 ALA A C 1
ATOM 1276 O O . ALA A 1 166 ? -0.083 15.817 9.052 1.00 94.19 166 ALA A O 1
ATOM 1277 N N . GLU A 1 167 ? 1.636 14.631 8.204 1.00 95.81 167 GLU A N 1
ATOM 1278 C CA . GLU A 1 167 ? 0.920 13.877 7.165 1.00 95.81 167 GLU A CA 1
ATOM 1279 C C . GLU A 1 167 ? 0.508 12.466 7.604 1.00 95.81 167 GLU A C 1
ATOM 1281 O O . GLU A 1 167 ? -0.247 11.781 6.905 1.00 95.81 167 GLU A O 1
ATOM 1286 N N . LEU A 1 168 ? 0.990 12.026 8.767 1.00 97.12 168 LEU A N 1
ATOM 1287 C CA . LEU A 1 168 ? 0.655 10.736 9.351 1.00 97.12 168 LEU A CA 1
ATOM 1288 C C . LEU A 1 168 ? -0.546 10.871 10.284 1.00 97.12 168 LEU A C 1
ATOM 1290 O O . LEU A 1 168 ? -0.620 11.768 11.130 1.00 97.12 168 LEU A O 1
ATOM 1294 N N . ARG A 1 169 ? -1.511 9.969 10.135 1.00 97.31 169 ARG A N 1
ATOM 1295 C CA . ARG A 1 169 ? -2.648 9.829 11.050 1.00 97.31 169 ARG A CA 1
ATOM 1296 C C . ARG A 1 169 ? -2.745 8.387 11.499 1.00 97.31 169 ARG A C 1
ATOM 1298 O O . ARG A 1 169 ? -2.651 7.486 10.674 1.00 97.31 169 ARG A O 1
ATOM 1305 N N . SER A 1 170 ? -2.960 8.153 12.785 1.00 96.38 170 SER A N 1
ATOM 1306 C CA . SER A 1 170 ? -3.281 6.804 13.263 1.00 96.38 170 SER A CA 1
ATOM 1307 C C . SER A 1 170 ? -4.613 6.332 12.671 1.00 96.38 170 SER A C 1
ATOM 1309 O O . SER A 1 170 ? -5.503 7.146 12.404 1.00 96.38 170 SER A O 1
ATOM 1311 N N . VAL A 1 171 ? -4.805 5.020 12.508 1.00 95.12 171 VAL A N 1
ATOM 1312 C CA . VAL A 1 171 ? -6.096 4.486 12.028 1.00 95.12 171 VAL A CA 1
ATOM 1313 C C . VAL A 1 171 ? -7.278 4.955 12.887 1.00 95.12 171 VAL A C 1
ATOM 1315 O O . VAL A 1 171 ? -8.330 5.297 12.344 1.00 95.12 171 VAL A O 1
ATOM 1318 N N . ALA A 1 172 ? -7.074 5.110 14.199 1.00 91.25 172 ALA A N 1
ATOM 1319 C CA . ALA A 1 172 ? -8.071 5.641 15.127 1.00 91.25 172 ALA A CA 1
ATOM 1320 C C . ALA A 1 172 ? -8.494 7.087 14.800 1.00 91.25 172 ALA A C 1
ATOM 1322 O O . ALA A 1 172 ? -9.681 7.404 14.853 1.00 91.25 172 ALA A O 1
ATOM 1323 N N . GLU A 1 173 ? -7.553 7.959 14.425 1.00 95.38 173 GLU A N 1
ATOM 1324 C CA . GLU A 1 173 ? -7.840 9.351 14.036 1.00 95.38 173 GLU A CA 1
ATOM 1325 C C . GLU A 1 173 ? -8.548 9.454 12.682 1.00 95.38 173 GLU A C 1
ATOM 1327 O O . GLU A 1 173 ? -9.277 10.413 12.439 1.00 95.38 173 GLU A O 1
ATOM 1332 N N . THR A 1 174 ? -8.344 8.476 11.797 1.00 95.06 174 THR A N 1
ATOM 1333 C CA . THR A 1 174 ? -8.998 8.448 10.477 1.00 95.06 174 THR A CA 1
ATOM 1334 C C . THR A 1 174 ? -10.418 7.891 10.496 1.00 95.06 174 THR A C 1
ATOM 1336 O O . THR A 1 174 ? -11.125 7.991 9.495 1.00 95.06 174 THR A O 1
ATOM 1339 N N . GLY A 1 175 ? -10.837 7.284 11.610 1.00 96.31 175 GLY A N 1
ATOM 1340 C CA . GLY A 1 175 ? -12.121 6.600 11.713 1.00 96.31 175 GLY A CA 1
ATOM 1341 C C . GLY A 1 175 ? -12.157 5.234 11.028 1.00 96.31 175 GLY A C 1
ATOM 1342 O O . GLY A 1 175 ? -13.242 4.666 10.926 1.00 96.31 175 GLY A O 1
ATOM 1343 N N . LEU A 1 176 ? -11.024 4.692 10.565 1.00 97.62 176 LEU A N 1
ATOM 1344 C CA . LEU A 1 176 ? -10.945 3.305 10.102 1.00 97.62 176 LEU A CA 1
ATOM 1345 C C . LEU A 1 176 ? -11.409 2.360 11.213 1.00 97.62 176 LEU A C 1
ATOM 1347 O O . LEU A 1 176 ? -11.079 2.544 12.384 1.00 97.62 176 LEU A O 1
ATOM 1351 N N . LEU A 1 177 ? -12.209 1.368 10.832 1.00 98.12 177 LEU A N 1
ATOM 1352 C CA . LEU A 1 177 ? -12.822 0.409 11.748 1.00 98.12 177 LEU A CA 1
ATOM 1353 C C . LEU A 1 177 ? -12.306 -1.004 11.507 1.00 98.12 177 LEU A C 1
ATOM 1355 O O . LEU A 1 177 ? -12.105 -1.733 12.468 1.00 98.12 177 LEU A O 1
ATOM 1359 N N . SER A 1 178 ? -12.126 -1.385 10.242 1.00 98.50 178 SER A N 1
ATOM 1360 C CA . SER A 1 178 ? -11.674 -2.722 9.866 1.00 98.50 178 SER A CA 1
ATOM 1361 C C . SER A 1 178 ? -11.171 -2.763 8.430 1.00 98.50 178 SER A C 1
ATOM 1363 O O . SER A 1 178 ? -11.662 -2.010 7.586 1.00 98.50 178 SER A O 1
ATOM 1365 N N . ILE A 1 179 ? -10.235 -3.667 8.137 1.00 98.62 179 ILE A N 1
ATOM 1366 C CA . ILE A 1 179 ? -9.713 -3.933 6.791 1.00 98.62 179 ILE A CA 1
ATOM 1367 C C . ILE A 1 179 ? -9.900 -5.418 6.482 1.00 98.62 179 ILE A C 1
ATOM 1369 O O . ILE A 1 179 ? -9.367 -6.268 7.184 1.00 98.62 179 ILE A O 1
ATOM 1373 N N . SER A 1 180 ? -10.653 -5.746 5.434 1.00 98.62 180 SER A N 1
ATOM 1374 C CA . SER A 1 180 ? -10.868 -7.139 5.036 1.00 98.62 180 SER A CA 1
ATOM 1375 C C . SER A 1 180 ? -9.648 -7.715 4.316 1.00 98.62 180 SER A C 1
ATOM 1377 O O . SER A 1 180 ? -9.037 -7.042 3.483 1.00 98.62 180 SER A O 1
ATOM 1379 N N . LEU A 1 181 ? -9.346 -8.985 4.591 1.00 98.31 181 LEU A N 1
ATOM 1380 C CA . LEU A 1 181 ? -8.336 -9.769 3.878 1.00 98.31 181 LEU A CA 1
ATOM 1381 C C . LEU A 1 181 ? -8.905 -10.536 2.671 1.00 98.31 181 LEU A C 1
ATOM 1383 O O . LEU A 1 181 ? -8.139 -11.136 1.917 1.00 98.31 181 LEU A O 1
ATOM 1387 N N . ASP A 1 182 ? -10.227 -10.505 2.458 1.00 97.50 182 ASP A N 1
ATOM 1388 C CA . ASP A 1 182 ? -10.910 -11.159 1.332 1.00 97.50 182 ASP A CA 1
ATOM 1389 C C . ASP A 1 182 ? -10.757 -10.331 0.047 1.00 97.50 182 ASP A C 1
ATOM 1391 O O . ASP A 1 182 ? -11.680 -9.668 -0.440 1.00 97.50 182 ASP A O 1
ATOM 1395 N N . TYR A 1 183 ? -9.529 -10.292 -0.469 1.00 96.94 183 TYR A N 1
ATOM 1396 C CA . TYR A 1 183 ? -9.222 -9.573 -1.693 1.00 96.94 183 TYR A CA 1
ATOM 1397 C C . TYR A 1 183 ? -9.665 -10.355 -2.930 1.00 96.94 183 TYR A C 1
ATOM 1399 O O . TYR A 1 183 ? -9.571 -11.579 -3.022 1.00 96.94 183 TYR A O 1
ATOM 1407 N N . ARG A 1 184 ? -10.074 -9.608 -3.953 1.00 94.69 184 ARG A N 1
ATOM 1408 C CA . ARG A 1 184 ? -10.267 -10.113 -5.314 1.00 94.69 184 ARG A CA 1
ATOM 1409 C C . ARG A 1 184 ? -9.207 -9.533 -6.236 1.00 94.69 184 ARG A C 1
ATOM 1411 O O . ARG A 1 184 ? -8.746 -8.412 -6.033 1.00 94.69 184 ARG A O 1
ATOM 1418 N N . VAL A 1 185 ? -8.870 -10.276 -7.283 1.00 89.31 185 VAL A N 1
ATOM 1419 C CA . VAL A 1 185 ? -7.984 -9.806 -8.351 1.00 89.31 185 VAL A CA 1
ATOM 1420 C C . VAL A 1 185 ? -8.830 -9.156 -9.443 1.00 89.31 185 VAL A C 1
ATOM 1422 O O . VAL A 1 185 ? -9.622 -9.824 -10.107 1.00 89.31 185 VAL A O 1
ATOM 1425 N N . GLU A 1 186 ? -8.649 -7.858 -9.652 1.00 89.44 186 GLU A N 1
ATOM 1426 C CA . GLU A 1 186 ? -9.387 -7.066 -10.636 1.00 89.44 186 GLU A CA 1
ATOM 1427 C C . GLU A 1 186 ? -8.457 -5.994 -11.245 1.00 89.44 186 GLU A C 1
ATOM 1429 O O . GLU A 1 186 ? -8.495 -4.832 -10.837 1.00 89.44 186 GLU A O 1
ATOM 1434 N N . PRO A 1 187 ? -7.599 -6.373 -12.216 1.00 86.25 187 PRO A N 1
ATOM 1435 C CA . PRO A 1 187 ? -6.538 -5.504 -12.709 1.00 86.25 187 PRO A CA 1
ATOM 1436 C C . PRO A 1 187 ? -7.061 -4.294 -13.488 1.00 86.25 187 PRO A C 1
ATOM 14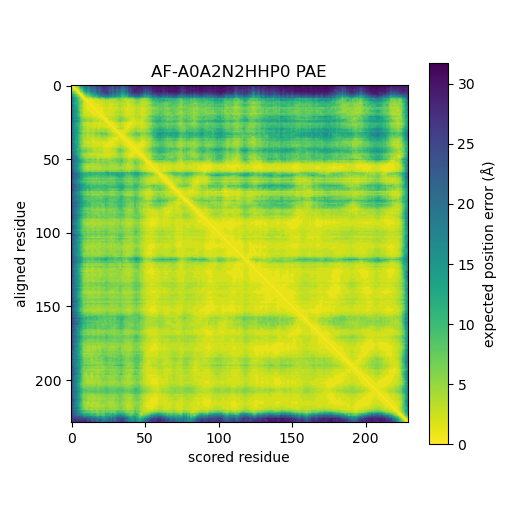38 O O . PRO A 1 187 ? -7.874 -4.437 -14.405 1.00 86.25 187 PRO A O 1
ATOM 1441 N N . ARG A 1 188 ? -6.544 -3.105 -13.171 1.00 88.19 188 ARG A N 1
ATOM 1442 C CA . ARG A 1 188 ? -6.814 -1.842 -13.872 1.00 88.19 188 ARG A CA 1
ATOM 1443 C C . ARG A 1 188 ? -5.514 -1.064 -14.011 1.00 88.19 188 ARG A C 1
ATOM 1445 O O . ARG A 1 188 ? -4.974 -0.605 -13.014 1.00 88.19 188 ARG A O 1
ATOM 1452 N N . CYS A 1 189 ? -5.028 -0.913 -15.238 1.00 85.25 189 CYS A N 1
ATOM 1453 C CA . CYS A 1 189 ? -3.779 -0.209 -15.513 1.00 85.25 189 CYS A CA 1
ATOM 1454 C C . CYS A 1 189 ? -4.022 1.108 -16.249 1.00 85.25 189 CYS A C 1
ATOM 1456 O O . CYS A 1 189 ? -4.889 1.178 -17.126 1.00 85.25 189 CYS A O 1
ATOM 1458 N N . ASP A 1 190 ? -3.231 2.129 -15.928 1.00 85.88 190 ASP A N 1
ATOM 1459 C CA . ASP A 1 190 ? -3.166 3.363 -16.704 1.00 85.88 190 ASP A CA 1
ATOM 1460 C C . ASP A 1 190 ? -2.137 3.265 -17.850 1.00 85.88 190 ASP A C 1
ATOM 1462 O O . ASP A 1 190 ? -1.391 2.294 -17.988 1.00 85.88 190 ASP A O 1
ATOM 1466 N N . ALA A 1 191 ? -2.100 4.287 -18.708 1.00 84.31 191 ALA A N 1
ATOM 1467 C CA . ALA A 1 191 ? -1.187 4.330 -19.852 1.00 84.31 191 ALA A CA 1
ATOM 1468 C C . ALA A 1 191 ? 0.298 4.501 -19.468 1.00 84.31 191 ALA A C 1
ATOM 1470 O O . ALA A 1 191 ? 1.155 4.407 -20.345 1.00 84.31 191 ALA A O 1
ATOM 1471 N N . ARG A 1 192 ? 0.602 4.786 -18.195 1.00 82.50 192 ARG A N 1
ATOM 1472 C CA . ARG A 1 192 ? 1.966 4.921 -17.664 1.00 82.50 192 ARG A CA 1
ATOM 1473 C C . ARG A 1 192 ? 2.469 3.636 -17.004 1.00 82.50 192 ARG A C 1
ATOM 1475 O O . ARG A 1 192 ? 3.628 3.594 -16.612 1.00 82.50 192 ARG A O 1
ATOM 1482 N N . GLY A 1 193 ? 1.634 2.598 -16.924 1.00 80.81 193 GLY A N 1
ATOM 1483 C CA . GLY A 1 193 ? 1.999 1.296 -16.367 1.00 80.81 193 GLY A CA 1
ATOM 1484 C C . GLY A 1 193 ? 1.666 1.128 -14.885 1.00 80.81 193 GLY A C 1
ATOM 1485 O O . GLY A 1 193 ? 1.943 0.062 -14.340 1.00 80.81 193 GLY A O 1
ATOM 1486 N N . ASN A 1 194 ? 1.030 2.118 -14.247 1.00 87.31 194 ASN A N 1
ATOM 1487 C CA . ASN A 1 194 ? 0.528 1.965 -12.881 1.00 87.31 194 ASN A CA 1
ATOM 1488 C C . ASN A 1 194 ? -0.694 1.059 -12.909 1.00 87.31 194 ASN A C 1
ATOM 1490 O O . ASN A 1 194 ? -1.642 1.349 -13.645 1.00 87.31 194 ASN A O 1
ATOM 1494 N N . CYS A 1 195 ? -0.698 -0.008 -12.116 1.00 87.81 195 CYS A N 1
ATOM 1495 C CA . CYS A 1 195 ? -1.815 -0.946 -12.088 1.00 87.81 195 CYS A CA 1
ATOM 1496 C C . CYS A 1 195 ? -2.388 -1.108 -10.686 1.00 87.81 195 CYS A C 1
ATOM 1498 O O . CYS A 1 195 ? -1.672 -1.450 -9.763 1.00 87.81 195 CYS A O 1
ATOM 1500 N N . GLU A 1 196 ? -3.694 -0.961 -10.533 1.00 91.38 196 GLU A N 1
ATOM 1501 C CA . GLU A 1 196 ? -4.437 -1.508 -9.398 1.00 91.38 196 GLU A CA 1
ATOM 1502 C C . GLU A 1 196 ? -4.682 -2.998 -9.673 1.00 91.38 196 GLU A C 1
ATOM 1504 O O . GLU A 1 196 ? -5.104 -3.324 -10.786 1.00 91.38 196 GLU A O 1
ATOM 1509 N N . ARG A 1 197 ? -4.436 -3.912 -8.727 1.00 89.88 197 ARG A N 1
ATOM 1510 C CA . ARG A 1 197 ? -4.602 -5.357 -8.974 1.00 89.88 197 ARG A CA 1
ATOM 1511 C C . ARG A 1 197 ? -5.498 -6.037 -7.958 1.00 89.88 197 ARG A C 1
ATOM 1513 O O . ARG A 1 197 ? -6.606 -6.441 -8.313 1.00 89.88 197 ARG A O 1
ATOM 1520 N N . GLU A 1 198 ? -5.034 -6.206 -6.730 1.00 93.69 198 GLU A N 1
ATOM 1521 C CA . GLU A 1 198 ? -5.840 -6.760 -5.652 1.00 93.69 198 GLU A CA 1
ATOM 1522 C C . GLU A 1 198 ? -6.662 -5.661 -4.994 1.00 93.69 198 GLU A C 1
ATOM 1524 O O . GLU A 1 198 ? -6.216 -4.526 -4.827 1.00 93.69 198 GLU A O 1
ATOM 1529 N N . ARG A 1 199 ? -7.884 -6.005 -4.596 1.00 96.00 199 ARG A N 1
ATOM 1530 C CA . ARG A 1 199 ? -8.754 -5.082 -3.874 1.00 96.00 199 ARG A CA 1
ATOM 1531 C C . ARG A 1 199 ? -9.664 -5.808 -2.901 1.00 96.00 199 ARG A C 1
ATOM 1533 O O . ARG A 1 199 ? -10.297 -6.796 -3.267 1.00 96.00 199 ARG A O 1
ATOM 1540 N N . ALA A 1 200 ? -9.765 -5.275 -1.691 1.00 97.75 200 ALA A N 1
ATOM 1541 C CA . ALA A 1 200 ? -10.677 -5.722 -0.641 1.00 97.75 200 ALA A CA 1
ATOM 1542 C C . ALA A 1 200 ? -11.382 -4.510 -0.026 1.00 97.75 200 ALA A C 1
ATOM 1544 O O . ALA A 1 200 ? -11.004 -3.367 -0.276 1.00 97.75 200 ALA A O 1
ATOM 1545 N N . THR A 1 201 ? -12.419 -4.738 0.772 1.00 98.00 201 THR A N 1
ATOM 1546 C CA . THR A 1 201 ? -13.156 -3.645 1.418 1.00 98.00 201 THR A CA 1
ATOM 1547 C C . THR A 1 201 ? -12.580 -3.290 2.783 1.00 98.00 201 THR A C 1
ATOM 1549 O O . THR A 1 201 ? -12.142 -4.173 3.517 1.00 98.00 201 THR A O 1
ATOM 1552 N N . PHE A 1 202 ? -12.701 -2.027 3.177 1.00 98.31 202 PHE A N 1
ATOM 1553 C CA . PHE A 1 202 ? -12.546 -1.595 4.567 1.00 98.31 202 PHE A CA 1
ATOM 1554 C C . PHE A 1 202 ? -13.800 -0.848 5.031 1.00 98.31 202 PHE A C 1
ATOM 1556 O O . PHE A 1 202 ? -14.536 -0.288 4.211 1.00 98.31 202 PHE A O 1
ATOM 1563 N N . GLN A 1 203 ? -14.051 -0.825 6.339 1.00 98.12 203 GLN A N 1
ATOM 1564 C CA . GLN A 1 203 ? -15.082 0.026 6.941 1.00 98.12 203 GLN A CA 1
ATOM 1565 C C . GLN A 1 203 ? -14.427 1.214 7.638 1.00 98.12 203 GLN A C 1
ATOM 1567 O O . GLN A 1 203 ? -13.397 1.070 8.297 1.00 98.12 203 GLN A O 1
ATOM 1572 N N . TRP A 1 204 ? -15.032 2.391 7.517 1.00 97.56 204 TRP A N 1
ATOM 1573 C CA . TRP A 1 204 ? -14.599 3.597 8.217 1.00 97.56 204 TRP A CA 1
ATOM 1574 C C . TRP A 1 204 ? -15.800 4.440 8.633 1.00 97.56 204 TRP A C 1
ATOM 1576 O O . TRP A 1 204 ? -16.890 4.302 8.080 1.00 97.56 204 TRP A O 1
ATOM 1586 N N . ARG A 1 205 ? -15.616 5.302 9.628 1.00 97.31 205 ARG A N 1
ATOM 1587 C CA . ARG A 1 205 ? -16.615 6.272 10.064 1.00 97.31 205 ARG A CA 1
ATOM 1588 C C . ARG A 1 205 ? -16.292 7.638 9.477 1.00 97.31 205 ARG A C 1
ATOM 1590 O O . ARG A 1 205 ? -15.205 8.159 9.715 1.00 97.31 205 ARG A O 1
ATOM 1597 N N . ASP A 1 206 ? -17.236 8.205 8.736 1.00 94.69 206 ASP A N 1
ATOM 1598 C CA . ASP A 1 206 ? -17.078 9.528 8.140 1.00 94.69 206 ASP A CA 1
ATOM 1599 C C . ASP A 1 206 ? -17.255 10.672 9.150 1.00 94.69 206 ASP A C 1
ATOM 1601 O O . ASP A 1 206 ? -17.534 10.464 10.334 1.00 94.69 206 ASP A O 1
ATOM 1605 N N . ALA A 1 207 ? -17.065 11.905 8.673 1.00 92.81 207 ALA A N 1
ATOM 1606 C CA . ALA A 1 207 ? -17.176 13.109 9.493 1.00 92.81 207 ALA A CA 1
ATOM 1607 C C . ALA A 1 207 ? -18.597 13.354 10.039 1.00 92.81 207 ALA A C 1
ATOM 1609 O O . ALA A 1 207 ? -18.737 14.025 11.062 1.00 92.81 207 ALA A O 1
ATOM 1610 N N . ASP A 1 208 ? -19.627 12.798 9.393 1.00 95.50 208 ASP A N 1
ATOM 1611 C CA . ASP A 1 208 ? -21.020 12.854 9.852 1.00 95.50 208 ASP A CA 1
ATOM 1612 C C . ASP A 1 208 ? -21.326 11.745 10.879 1.00 95.50 208 ASP A C 1
ATOM 1614 O O . ASP A 1 208 ? -22.400 11.715 11.482 1.00 95.50 208 ASP A O 1
ATOM 1618 N N . GLY A 1 209 ? -20.365 10.849 11.126 1.00 95.81 209 GLY A N 1
ATOM 1619 C CA . GLY A 1 209 ? -20.494 9.725 12.041 1.00 95.81 209 GLY A CA 1
ATOM 1620 C C . GLY A 1 209 ? -21.098 8.478 11.399 1.00 95.81 209 GLY A C 1
ATOM 1621 O O . GLY A 1 209 ? -21.333 7.505 12.118 1.00 95.81 209 GLY A O 1
ATOM 1622 N N . GLU A 1 210 ? -21.321 8.461 10.086 1.00 97.12 210 GLU A N 1
ATOM 1623 C CA . GLU A 1 210 ? -21.883 7.323 9.361 1.00 97.12 210 GLU A CA 1
ATOM 1624 C C . GLU A 1 210 ? -20.798 6.300 9.017 1.00 97.12 210 GLU A C 1
ATOM 1626 O O . GLU A 1 210 ? -19.663 6.648 8.685 1.00 97.12 210 GLU A O 1
ATOM 1631 N N . VAL A 1 211 ? -21.142 5.012 9.088 1.00 97.75 211 VAL A N 1
ATOM 1632 C CA . VAL A 1 211 ? -20.225 3.946 8.663 1.00 97.75 211 VAL A CA 1
ATOM 1633 C C . VAL A 1 211 ? -20.304 3.802 7.147 1.00 97.75 211 VAL A C 1
ATOM 1635 O O . VAL A 1 211 ? -21.373 3.585 6.576 1.00 97.75 211 VAL A O 1
ATOM 1638 N N . ARG A 1 212 ? -19.153 3.923 6.495 1.00 97.31 212 ARG A N 1
ATOM 1639 C CA . ARG A 1 212 ? -18.963 3.864 5.050 1.00 97.31 212 ARG A CA 1
ATOM 1640 C C . ARG A 1 212 ? -18.030 2.716 4.700 1.00 97.31 212 ARG A C 1
ATOM 1642 O O . ARG A 1 212 ? -17.143 2.348 5.467 1.00 97.31 212 ARG A O 1
ATOM 1649 N N . THR A 1 213 ? -18.191 2.207 3.487 1.00 97.56 213 THR A N 1
ATOM 1650 C CA . THR A 1 213 ? -17.286 1.218 2.902 1.00 97.56 213 THR A CA 1
ATOM 1651 C C . THR A 1 213 ? -16.340 1.904 1.921 1.00 97.56 213 THR A C 1
ATOM 1653 O O . THR A 1 213 ? -16.787 2.663 1.060 1.00 97.56 213 THR A O 1
ATOM 1656 N N . GLY A 1 214 ? -15.045 1.639 2.063 1.00 97.25 214 GLY A N 1
ATOM 1657 C CA . GLY A 1 214 ? -14.011 1.981 1.090 1.00 97.25 214 GLY A CA 1
ATOM 1658 C C . GLY A 1 214 ? -13.318 0.726 0.567 1.00 97.25 214 GLY A C 1
ATOM 1659 O O . GLY A 1 214 ? -13.729 -0.396 0.875 1.00 97.25 214 GLY A O 1
ATOM 1660 N N . GLU A 1 215 ? -12.266 0.909 -0.225 1.00 97.69 215 GLU A N 1
ATOM 1661 C CA . GLU A 1 215 ? -11.485 -0.199 -0.778 1.00 97.69 215 GLU A CA 1
ATOM 1662 C C . GLU A 1 215 ? -9.995 -0.041 -0.475 1.00 97.69 215 GLU A C 1
ATOM 1664 O O . GLU A 1 215 ? -9.401 0.998 -0.747 1.00 97.69 215 GLU A O 1
ATOM 1669 N N . THR A 1 216 ? -9.382 -1.088 0.067 1.00 97.88 216 THR A N 1
ATOM 1670 C CA . THR A 1 216 ? -7.926 -1.230 0.114 1.00 97.88 216 THR A CA 1
ATOM 1671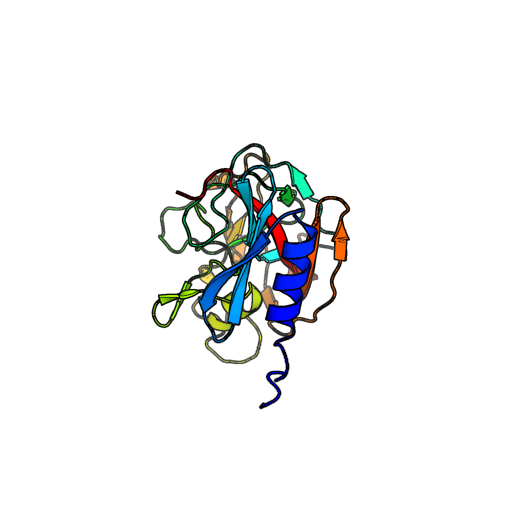 C C . THR A 1 216 ? -7.496 -1.789 -1.229 1.00 97.88 216 THR A C 1
ATOM 1673 O O . THR A 1 216 ? -8.084 -2.768 -1.696 1.00 97.88 216 THR A O 1
ATOM 1676 N N . VAL A 1 217 ? -6.511 -1.166 -1.865 1.00 97.38 217 VAL A N 1
ATOM 1677 C CA . VAL A 1 217 ? -6.069 -1.518 -3.215 1.00 97.38 217 VAL A CA 1
ATOM 1678 C C . VAL A 1 217 ? -4.569 -1.741 -3.209 1.00 97.38 217 VAL A C 1
ATOM 1680 O O . VAL A 1 217 ? -3.821 -0.881 -2.753 1.00 97.38 217 VA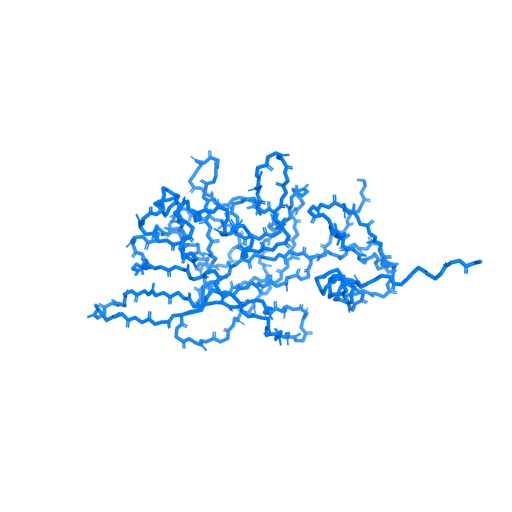L A O 1
ATOM 1683 N N . ASP A 1 218 ? -4.146 -2.882 -3.736 1.00 95.00 218 ASP A N 1
ATOM 1684 C CA . ASP A 1 218 ? -2.747 -3.186 -4.001 1.00 95.00 218 ASP A CA 1
ATOM 1685 C C . ASP A 1 218 ? -2.364 -2.614 -5.367 1.00 95.00 218 ASP A C 1
ATOM 1687 O O . ASP A 1 218 ? -2.977 -2.949 -6.394 1.00 95.00 218 ASP A O 1
ATOM 1691 N N . ILE A 1 219 ? -1.423 -1.669 -5.362 1.00 93.69 219 ILE A N 1
ATOM 1692 C CA . ILE A 1 219 ? -0.983 -0.976 -6.569 1.00 93.69 219 ILE A CA 1
ATOM 1693 C C . ILE A 1 219 ? 0.413 -1.420 -6.980 1.00 93.69 219 ILE A C 1
ATOM 1695 O O . ILE A 1 219 ? 1.324 -1.531 -6.173 1.00 93.69 219 ILE A O 1
ATOM 1699 N N . HIS A 1 220 ? 0.592 -1.599 -8.278 1.00 88.50 220 HIS A N 1
ATOM 1700 C CA . HIS A 1 220 ? 1.828 -1.993 -8.917 1.00 88.50 220 HIS A CA 1
ATOM 1701 C C . HIS A 1 220 ? 2.427 -0.791 -9.622 1.00 88.50 220 HIS A C 1
ATOM 1703 O O . HIS A 1 220 ? 1.856 -0.284 -10.594 1.00 88.50 220 HIS A O 1
ATOM 1709 N N . LEU A 1 221 ? 3.573 -0.345 -9.119 1.00 86.75 221 LEU A N 1
ATOM 1710 C CA . LEU A 1 221 ? 4.276 0.815 -9.644 1.00 86.75 221 LEU A CA 1
ATOM 1711 C C . LEU A 1 221 ? 5.521 0.376 -10.419 1.00 86.75 221 LEU A C 1
ATOM 1713 O O . LEU A 1 221 ? 6.323 -0.401 -9.890 1.00 86.75 221 LEU A O 1
ATOM 1717 N N . PRO A 1 222 ? 5.714 0.860 -11.660 1.00 79.31 222 PRO A N 1
ATOM 1718 C CA . PRO A 1 222 ? 6.933 0.606 -12.411 1.00 79.31 222 PRO A CA 1
ATOM 1719 C C . PRO A 1 222 ? 8.094 1.363 -11.772 1.00 79.31 222 PRO A C 1
ATOM 1721 O O . PRO A 1 222 ? 8.109 2.595 -11.711 1.00 79.31 222 PRO A O 1
ATOM 1724 N N . LEU A 1 223 ? 9.085 0.618 -11.287 1.00 78.31 223 LEU A N 1
ATOM 1725 C CA . LEU A 1 223 ? 10.286 1.195 -10.696 1.00 78.31 223 LEU A CA 1
ATOM 1726 C C . LEU A 1 223 ? 11.419 1.168 -11.698 1.00 78.31 223 LEU A C 1
ATOM 1728 O O . LEU A 1 223 ? 11.889 0.097 -12.060 1.00 78.31 223 LEU A O 1
ATOM 1732 N N . ARG A 1 224 ? 11.884 2.347 -12.111 1.00 72.19 224 ARG A N 1
ATOM 1733 C CA . ARG A 1 224 ? 13.079 2.481 -12.940 1.00 72.19 224 ARG A CA 1
ATOM 1734 C C . ARG A 1 224 ? 14.295 2.707 -12.050 1.00 72.19 224 ARG A C 1
ATOM 1736 O O . ARG A 1 224 ? 14.452 3.794 -11.492 1.00 72.19 224 ARG A O 1
ATOM 1743 N N . THR A 1 225 ? 15.196 1.735 -11.984 1.00 62.75 225 THR A N 1
ATOM 1744 C CA . THR A 1 225 ? 16.509 1.916 -11.357 1.00 62.75 225 THR A CA 1
ATOM 1745 C C . THR A 1 225 ? 17.575 2.105 -12.437 1.00 62.75 225 THR A C 1
ATOM 1747 O O . THR A 1 225 ? 17.706 1.316 -13.372 1.00 62.75 225 THR A O 1
ATOM 1750 N N . ALA A 1 226 ? 18.328 3.207 -12.347 1.00 45.31 226 ALA A N 1
ATOM 1751 C CA . ALA A 1 226 ? 19.383 3.556 -13.307 1.00 45.31 226 ALA A CA 1
ATOM 1752 C C . ALA A 1 226 ? 20.724 2.846 -13.023 1.00 45.31 226 ALA A C 1
ATOM 1754 O O . ALA A 1 226 ? 21.736 3.171 -13.642 1.00 45.31 226 ALA A O 1
ATOM 1755 N N . SER A 1 227 ? 20.765 1.904 -12.078 1.00 34.81 227 SER A N 1
ATOM 1756 C CA . SER A 1 227 ? 22.005 1.242 -11.680 1.00 34.81 227 SER A CA 1
ATOM 1757 C C . SER A 1 227 ? 21.756 -0.151 -11.109 1.00 34.81 227 SER A C 1
ATOM 1759 O O . SER A 1 227 ? 21.290 -0.286 -9.982 1.00 34.81 227 SER A O 1
ATOM 1761 N N . CYS A 1 228 ? 22.163 -1.177 -11.857 1.00 25.30 228 CYS A N 1
ATOM 1762 C CA . CYS A 1 228 ? 22.757 -2.368 -11.262 1.00 25.30 228 CYS A CA 1
ATOM 1763 C C . CYS A 1 228 ? 24.258 -2.089 -11.102 1.00 25.30 228 CYS A C 1
ATOM 1765 O O . CYS A 1 228 ? 24.954 -1.894 -12.101 1.00 25.30 228 CYS A O 1
ATOM 1767 N N . GLN A 1 229 ? 24.759 -2.064 -9.871 1.00 27.30 229 GLN A N 1
ATOM 1768 C CA . GLN A 1 229 ? 26.155 -2.400 -9.595 1.00 27.30 229 GLN A CA 1
ATOM 1769 C C . GLN A 1 229 ? 26.190 -3.483 -8.533 1.00 27.30 229 GLN A C 1
ATOM 1771 O O . GLN A 1 229 ? 25.457 -3.326 -7.534 1.00 27.30 229 GLN A O 1
#

Sequence (229 aa):
MANYWGTYDYWEWFTYNWVATQCDGTVSAINYSNGRWDWACTDSSGNTWTCSTPLVLVFDGRPVSFRSAEHGFSLTADGMHAKTDWPSSATPWLVMDRNGNGRIDDGSELFGSASPLSAGRTASHGFEALAALDDNGDGVVDTNDAAWAMLMVWRDEDGSGMSDPAELRSVAETGLLSISLDYRVEPRCDARGNCERERATFQWRDADGEVRTGETVDIHLPLRTASCQ

Secondary structure (DSSP, 8-state):
---------HHHHHHHHHHHHH-SSEEEEEEEETTEEEEEEE-TTS-EEEEE--EEEESTTPPPPEEE-SS-BB-STT---B--EEE-TTSPEEE--SS-SSS--BTTSBSSTT-B-GGG-B-SSHHHHHHTT-SS-SSEEETTSTTGGG-EEE--SS--SS--GGGEEEHHHHTEEEEE---EEEEEE-TTS-EEEEEEEEEEE-TTS-EEEEEEEEEEEEEEES---

Foldseek 3Di:
DDDPDDDDDPLQVVQQVLQVVQEPADKDFDDDFPNHTWIWGQHPLRKIKGKKWFKWWADPPDDFDWDWFPWFAAQALVRDTFTWIDTALNTWTKFFPPVPPLWDRHNCRTQFQRPADPPRGGDNTRLSSQCRQCPVNPQKRFPVTPCQQRIWTARPHVRNPTTDSVRIDRCVRQQWGMWGSPWDFDWDADPNSKIWTIKDWTWGQDPVRDIDIIIITTIIIITIDSDDD

Nearest PDB structures (foldseek):
  6sjw-assembly1_A  TM=8.422E-01  e=2.695E-14  Neisseria meningitidis NM95
  6ri5-assembly1_U  TM=2.824E-01  e=1.711E+00  Saccharomyces cerevisiae
  4jci-assembly1_B  TM=1.371E-01  e=3.102E-01  Chromohalobacter israelensis DSM 3043
  6kaf-assembly1_O  TM=1.786E-01  e=2.515E+00  Chlamydomonas reinhardtii

pLDDT: mean 86.78, std 13.98, range [25.3, 98.69]